Protein AF-H3C2F1-F1 (afdb_monomer_lite)

InterPro domains:
  IPR002035 von Willebrand factor, type A [PF00092] (22-90)
  IPR002035 von Willebrand factor, type A [PS50234] (1-103)
  IPR036465 von Willebrand factor A-like domain superfamily [G3DSA:3.40.50.410] (17-118)
  IPR036465 von Willebrand factor A-like domain superfamily [SSF53300] (21-105)
  IPR050525 Extracellular Matrix Assembly and Organization [PTHR24020] (21-216)

Organism: Tetraodon nigroviridis (NCBI:txid99883)

Secondary structure (DSSP, 8-state):
-PPP---GGGTTSS-HHHHS----B-GGGT--EEEEEEE-S--SS--HHHHHHHHHTTEEEEEEEESS-HHHHHHHSSSGGGEEEESSHHHHHHHHHHHHHHHHHHIIIIIS-S--SS----EEEEEEEEEB-SS-HHHHSTTHHHHHHHHHHHHHT-----BTTTB--EEEEEEEEEBTT--EEEEEEES-HHHHHHHHHHGGG---B--SHHHHHHHHHHTPBP-------

pLDDT: mean 71.22, std 16.04, range [27.09, 90.94]

Foldseek 3Di:
DDDDPPQPCPPQVDDLCVQPVLQAFCLVVLAAAEEEEEALDAAPEPLLVLLVVCVVSRYAYAYEYEDDHLVVRCSNGNDPQSYQYHPDLVSSLVSLVSNVVVVLCCLQPPRLDDDDPDPDAREHEYEYEYAAADQFPCVSPVNCLVNVLVNLLCQLPVFQSDRPPRHRHGYWYKYWFAAPSRRIQIDRTDSDSVSVSVSVVVSRNGHDTHRYSVSSVSVVSNNDHPPPPPPPD

Structure (mmCIF, N/CA/C/O backbone):
data_AF-H3C2F1-F1
#
_entry.id   AF-H3C2F1-F1
#
loop_
_atom_site.group_PDB
_atom_site.id
_atom_site.type_symbol
_atom_site.label_atom_id
_atom_site.label_alt_id
_atom_site.label_comp_id
_atom_site.label_asym_id
_atom_site.label_entity_id
_atom_site.label_seq_id
_atom_site.pdbx_PDB_ins_code
_atom_site.Cartn_x
_atom_site.Cartn_y
_atom_site.Cartn_z
_atom_site.occupancy
_atom_site.B_iso_or_equiv
_atom_site.auth_seq_id
_atom_site.auth_comp_id
_atom_site.auth_asym_id
_atom_site.auth_atom_id
_atom_site.pdbx_PDB_model_num
ATOM 1 N N . GLY A 1 1 ? -21.940 -8.220 -23.027 1.00 28.31 1 GLY A N 1
ATOM 2 C CA . GLY A 1 1 ? -21.233 -9.513 -23.003 1.00 28.31 1 GLY A CA 1
ATOM 3 C C . GLY A 1 1 ? -20.279 -9.499 -21.835 1.00 28.31 1 GLY A C 1
ATOM 4 O O . GLY A 1 1 ? -19.377 -8.677 -21.841 1.00 28.31 1 GLY A O 1
ATOM 5 N N . GLY A 1 2 ? -20.544 -10.299 -20.802 1.00 27.09 2 GLY A N 1
ATOM 6 C CA . GLY A 1 2 ? -19.691 -10.379 -19.615 1.00 27.09 2 GLY A CA 1
ATOM 7 C C . GLY A 1 2 ? -18.480 -11.265 -19.883 1.00 27.09 2 GLY A C 1
ATOM 8 O O . GLY A 1 2 ? -18.634 -12.377 -20.389 1.00 27.09 2 GLY A O 1
ATOM 9 N N . PHE A 1 3 ? -17.286 -10.773 -19.567 1.00 29.52 3 PHE A N 1
ATOM 10 C CA . PHE A 1 3 ? -16.071 -11.574 -19.630 1.00 29.52 3 PHE A CA 1
ATOM 11 C C . PHE A 1 3 ? -16.095 -12.614 -18.505 1.00 29.52 3 PHE A C 1
ATOM 13 O O . PHE A 1 3 ? -16.125 -12.283 -17.321 1.00 29.52 3 PHE A O 1
ATOM 20 N N . ARG A 1 4 ? -16.117 -13.890 -18.899 1.00 30.61 4 ARG A N 1
ATOM 21 C CA . ARG A 1 4 ? -15.839 -15.034 -18.028 1.00 30.61 4 ARG A CA 1
ATOM 22 C C . ARG A 1 4 ? -14.383 -14.900 -17.580 1.00 30.61 4 ARG A C 1
ATOM 24 O O . ARG A 1 4 ? -13.510 -14.856 -18.443 1.00 30.61 4 ARG A O 1
ATOM 31 N N . TYR A 1 5 ? -14.139 -14.840 -16.269 1.00 36.50 5 TYR A N 1
ATOM 32 C CA . TYR A 1 5 ? -12.814 -15.088 -15.693 1.00 36.50 5 TYR A CA 1
ATOM 33 C C . TYR A 1 5 ? -12.308 -16.407 -16.288 1.00 36.50 5 TYR A C 1
ATOM 35 O O . TYR A 1 5 ? -12.882 -17.462 -16.011 1.00 36.50 5 TYR A O 1
ATOM 43 N N . GLN A 1 6 ? -11.334 -16.343 -17.197 1.00 35.00 6 GLN A N 1
ATOM 44 C CA . GLN A 1 6 ? -10.712 -17.553 -17.714 1.00 35.00 6 GLN A CA 1
ATOM 45 C C . GLN A 1 6 ? -9.874 -18.164 -16.595 1.00 35.00 6 GLN A C 1
ATOM 47 O O . GLN A 1 6 ? -9.211 -17.454 -15.844 1.00 35.00 6 GLN A O 1
ATOM 52 N N . ASP A 1 7 ? -9.980 -19.480 -16.467 1.00 40.47 7 ASP A N 1
ATOM 53 C CA . ASP A 1 7 ? -9.302 -20.293 -15.468 1.00 40.47 7 ASP A CA 1
ATOM 54 C C . ASP A 1 7 ? -7.776 -20.110 -15.584 1.00 40.47 7 ASP A C 1
ATOM 56 O O . ASP A 1 7 ? -7.144 -20.557 -16.541 1.00 40.47 7 ASP A O 1
ATOM 60 N N . GLU A 1 8 ? -7.184 -19.388 -14.628 1.00 47.06 8 GLU A N 1
ATOM 61 C CA . GLU A 1 8 ? -5.767 -18.989 -14.626 1.00 47.06 8 GLU A CA 1
ATOM 62 C C . GLU A 1 8 ? -4.805 -20.151 -14.301 1.00 47.06 8 GLU A C 1
ATOM 64 O O . GLU A 1 8 ? -3.586 -19.967 -14.299 1.00 47.06 8 GLU A O 1
ATOM 69 N N . THR A 1 9 ? -5.327 -21.362 -14.068 1.00 45.84 9 THR A N 1
ATOM 70 C CA . THR A 1 9 ? -4.544 -22.576 -13.767 1.00 45.84 9 THR A CA 1
ATOM 71 C C . THR A 1 9 ? -3.611 -23.014 -14.894 1.00 45.84 9 THR A C 1
ATOM 73 O O . THR A 1 9 ? -2.614 -23.690 -14.639 1.00 45.84 9 THR A O 1
ATOM 76 N N . HIS A 1 10 ? -3.877 -22.605 -16.135 1.00 42.38 10 HIS A N 1
ATOM 77 C CA . HIS A 1 10 ? -3.139 -23.078 -17.307 1.00 42.38 10 HIS A CA 1
ATOM 78 C C . HIS A 1 10 ? -1.702 -22.550 -17.445 1.00 42.38 10 HIS A C 1
ATOM 80 O O . HIS A 1 10 ? -0.953 -23.078 -18.260 1.00 42.38 10 HIS A O 1
ATOM 86 N N . LEU A 1 11 ? -1.294 -21.531 -16.680 1.00 45.91 11 LEU A N 1
ATOM 87 C CA . LEU A 1 11 ? 0.008 -20.873 -16.875 1.00 45.91 11 LEU A CA 1
ATOM 88 C C . LEU A 1 11 ? 1.031 -21.137 -15.762 1.00 45.91 11 LEU A C 1
ATOM 90 O O . LEU A 1 11 ? 2.221 -20.965 -15.997 1.00 45.91 11 LEU A O 1
ATOM 94 N N . THR A 1 12 ? 0.600 -21.575 -14.579 1.00 53.31 12 THR A N 1
ATOM 95 C CA . THR A 1 12 ? 1.492 -21.895 -13.444 1.00 53.31 12 THR A CA 1
ATOM 96 C C . THR A 1 12 ? 1.295 -23.317 -12.915 1.00 53.31 12 THR A C 1
ATOM 98 O O . THR A 1 12 ? 2.042 -23.757 -12.045 1.00 53.31 12 THR A O 1
ATOM 101 N N . GLY A 1 13 ? 0.274 -24.040 -13.395 1.00 47.12 13 GLY A N 1
ATOM 102 C CA . GLY A 1 13 ? -0.080 -25.374 -12.904 1.00 47.12 13 GLY A CA 1
ATOM 103 C C . GLY A 1 13 ? -0.558 -25.413 -11.447 1.00 47.12 13 GLY A C 1
ATOM 104 O O . GLY A 1 13 ? -0.846 -26.496 -10.946 1.00 47.12 13 GLY A O 1
ATOM 105 N N . ARG A 1 14 ? -0.663 -24.262 -10.767 1.00 48.31 14 ARG A N 1
ATOM 106 C CA . ARG A 1 14 ? -1.139 -24.142 -9.385 1.00 48.31 14 ARG A CA 1
ATOM 107 C C . ARG A 1 14 ? -2.233 -23.089 -9.276 1.00 48.31 14 ARG A C 1
ATOM 109 O O . ARG A 1 14 ? -2.137 -22.013 -9.868 1.00 48.31 14 ARG A O 1
ATOM 116 N N . LYS A 1 15 ? -3.268 -23.373 -8.487 1.00 51.41 15 LYS A N 1
ATOM 117 C CA . LYS A 1 15 ? -4.339 -22.403 -8.208 1.00 51.41 15 LYS A CA 1
ATOM 118 C C . LYS A 1 15 ? -3.817 -21.302 -7.275 1.00 51.41 15 LYS A C 1
ATOM 120 O O . LYS A 1 15 ? -3.088 -21.616 -6.338 1.00 51.41 15 LYS A O 1
ATOM 125 N N . PRO A 1 16 ? -4.263 -20.039 -7.411 1.00 46.34 16 PRO A N 1
ATOM 126 C CA . PRO A 1 16 ? -3.923 -18.978 -6.455 1.00 46.34 16 PRO A CA 1
ATOM 127 C C . PRO A 1 16 ? -4.236 -19.330 -4.985 1.00 46.34 16 PRO A C 1
ATOM 129 O O . PRO A 1 16 ? -3.561 -18.862 -4.076 1.00 46.34 16 PRO A O 1
ATOM 132 N N . SER A 1 17 ? -5.232 -20.190 -4.744 1.00 47.16 17 SER A N 1
ATOM 133 C CA . SER A 1 17 ? -5.585 -20.711 -3.413 1.00 47.16 17 SER A CA 1
ATOM 134 C C . SER A 1 17 ? -4.580 -21.708 -2.824 1.00 47.16 17 SER A C 1
ATOM 136 O O . SER A 1 17 ? -4.630 -21.970 -1.630 1.00 47.16 17 SER A O 1
ATOM 138 N N . GLU A 1 18 ? -3.709 -22.304 -3.642 1.00 48.47 18 GLU A N 1
ATOM 139 C CA . GLU A 1 18 ? -2.660 -23.234 -3.190 1.00 48.47 18 GLU A CA 1
ATOM 140 C C . GLU A 1 18 ? -1.421 -22.492 -2.682 1.00 48.47 18 GLU A C 1
ATOM 142 O O . GLU A 1 18 ? -0.630 -23.048 -1.930 1.00 48.47 18 GLU A O 1
ATOM 147 N N . TRP A 1 19 ? -1.261 -21.233 -3.087 1.00 47.03 19 TRP A N 1
ATOM 148 C CA . TRP A 1 19 ? -0.162 -20.362 -2.678 1.00 47.03 19 TRP A CA 1
ATOM 149 C C . TRP A 1 19 ? -0.513 -19.576 -1.423 1.00 47.03 19 TRP A C 1
ATOM 151 O O . TRP A 1 19 ? 0.325 -19.345 -0.559 1.00 47.03 19 TRP A O 1
ATOM 161 N N . PHE A 1 20 ? -1.784 -19.195 -1.332 1.00 52.03 20 PHE A N 1
ATOM 162 C CA . PHE A 1 20 ? -2.348 -18.476 -0.208 1.00 52.03 20 PHE A CA 1
ATOM 163 C C . PHE A 1 20 ? -3.564 -19.273 0.271 1.00 52.03 20 PHE A C 1
ATOM 165 O O . PHE A 1 20 ? -4.690 -18.969 -0.148 1.00 52.03 20 PHE A O 1
ATOM 172 N N . PRO A 1 21 ? -3.380 -20.323 1.103 1.00 44.44 21 PRO A N 1
ATOM 173 C CA . PRO A 1 21 ? -4.505 -20.874 1.853 1.00 44.44 21 PRO A CA 1
ATOM 174 C C . PRO A 1 21 ? -5.204 -19.702 2.544 1.00 44.44 21 PRO A C 1
ATOM 176 O O . PRO A 1 21 ? -4.514 -18.800 3.013 1.00 44.44 21 PRO A O 1
ATOM 179 N N . ALA A 1 22 ? -6.545 -19.666 2.517 1.00 48.25 22 ALA A N 1
ATOM 180 C CA . ALA A 1 22 ? -7.346 -18.539 3.003 1.00 48.25 22 ALA A CA 1
ATOM 181 C C . ALA A 1 22 ? -6.767 -18.014 4.323 1.00 48.25 22 ALA A C 1
ATOM 183 O O . ALA A 1 22 ? -6.900 -18.662 5.361 1.00 48.25 22 ALA A O 1
ATOM 184 N N . ALA A 1 23 ? -6.068 -16.880 4.258 1.00 52.28 23 ALA A N 1
ATOM 185 C CA . ALA A 1 23 ? -5.131 -16.469 5.302 1.00 52.28 23 ALA A CA 1
ATOM 186 C C . ALA A 1 23 ? -5.828 -15.832 6.507 1.00 52.28 23 ALA A C 1
ATOM 188 O O . ALA A 1 23 ? -5.222 -15.100 7.276 1.00 52.28 23 ALA A O 1
ATOM 189 N N . GLY A 1 24 ? -7.121 -16.114 6.670 1.00 54.31 24 GLY A N 1
ATOM 190 C CA . GLY A 1 24 ? -7.885 -15.682 7.823 1.00 54.31 24 GLY A CA 1
ATOM 191 C C . GLY A 1 24 ? -8.057 -14.172 7.916 1.00 54.31 24 GLY A C 1
ATOM 192 O O . GLY A 1 24 ? -8.149 -13.683 9.036 1.00 54.31 24 GLY A O 1
ATOM 193 N N . SER A 1 25 ? -8.129 -13.451 6.787 1.00 61.03 25 SER A N 1
ATOM 194 C CA . SER A 1 25 ? -8.600 -12.064 6.832 1.00 61.03 25 SER A CA 1
ATOM 195 C C . SER A 1 25 ? -9.998 -12.031 7.436 1.00 61.03 25 SER A C 1
ATOM 197 O O . SER A 1 25 ? -10.813 -12.932 7.216 1.00 61.03 25 SER A O 1
ATOM 199 N N . ARG A 1 26 ? -10.283 -10.989 8.207 1.00 63.94 26 ARG A N 1
ATOM 200 C CA . ARG A 1 26 ? -11.558 -10.814 8.907 1.00 63.94 26 ARG A CA 1
ATOM 201 C C . ARG A 1 26 ? -12.543 -9.959 8.112 1.00 63.94 26 ARG A C 1
ATOM 203 O O . ARG A 1 26 ? -13.449 -9.360 8.688 1.00 63.94 26 ARG A O 1
ATOM 210 N N . ILE A 1 27 ? -12.413 -9.920 6.780 1.00 64.94 27 ILE A N 1
ATOM 211 C CA . ILE A 1 27 ? -13.346 -9.186 5.905 1.00 64.94 27 ILE A CA 1
ATOM 212 C C . ILE A 1 27 ? -14.814 -9.577 6.161 1.00 64.94 27 ILE A C 1
ATOM 214 O O . ILE A 1 27 ? -15.691 -8.716 6.145 1.00 64.94 27 ILE A O 1
ATOM 218 N N . ASP A 1 28 ? -15.073 -10.860 6.450 1.00 67.50 28 ASP A N 1
ATOM 219 C CA . ASP A 1 28 ? -16.416 -11.400 6.707 1.00 67.50 28 ASP A CA 1
ATOM 220 C C . ASP A 1 28 ? -16.946 -11.001 8.100 1.00 67.50 28 ASP A C 1
ATOM 222 O O . ASP A 1 28 ? -18.148 -11.051 8.349 1.00 67.50 28 ASP A O 1
ATOM 226 N N . GLU A 1 29 ? -16.063 -10.543 8.992 1.00 65.62 29 GLU A N 1
ATOM 227 C CA . GLU A 1 29 ? -16.389 -9.956 10.299 1.00 65.62 29 GLU A CA 1
ATOM 228 C C . GLU A 1 29 ? -16.562 -8.426 10.208 1.00 65.62 29 GLU A C 1
ATOM 230 O O . GLU A 1 29 ? -16.655 -7.746 11.226 1.00 65.62 29 GLU A O 1
ATOM 235 N N . ASN A 1 30 ? -16.623 -7.872 8.989 1.00 68.75 30 ASN A N 1
ATOM 236 C CA . ASN A 1 30 ? -16.642 -6.435 8.695 1.00 68.75 30 ASN A CA 1
ATOM 237 C C . ASN A 1 30 ? -15.394 -5.668 9.168 1.00 68.75 30 ASN A C 1
ATOM 239 O O . ASN A 1 30 ? -15.457 -4.446 9.298 1.00 68.75 30 ASN A O 1
ATOM 243 N N . VAL A 1 31 ? -14.259 -6.346 9.375 1.00 73.50 31 VAL A N 1
ATOM 244 C CA . VAL A 1 31 ? -12.978 -5.676 9.647 1.00 73.50 31 VAL A CA 1
ATOM 245 C C . VAL A 1 31 ? -12.550 -4.889 8.402 1.00 73.50 31 VAL A C 1
ATOM 247 O O . VAL A 1 31 ? -12.414 -5.493 7.331 1.00 73.50 31 VAL A O 1
ATOM 250 N N . PRO A 1 32 ? -12.334 -3.565 8.513 1.00 79.62 32 PRO A N 1
ATOM 251 C CA . PRO A 1 32 ? -11.788 -2.739 7.445 1.00 79.62 32 PRO A CA 1
ATOM 252 C C . PRO A 1 32 ? -10.516 -3.314 6.815 1.00 79.62 32 PRO A C 1
ATOM 254 O O . PRO A 1 32 ? -9.569 -3.674 7.514 1.00 79.62 32 PRO A O 1
ATOM 257 N N . GLN A 1 33 ? -10.499 -3.350 5.482 1.00 85.31 33 GLN A N 1
ATOM 258 C CA . GLN A 1 33 ? -9.397 -3.879 4.678 1.00 85.31 33 GLN A CA 1
ATOM 259 C C . GLN A 1 33 ? -8.763 -2.758 3.860 1.00 85.31 33 GLN A C 1
ATOM 261 O O . GLN A 1 33 ? -9.451 -2.056 3.108 1.00 85.31 33 GLN A O 1
ATOM 266 N N . ILE A 1 34 ? -7.450 -2.604 3.980 1.00 88.44 34 ILE A N 1
ATOM 267 C CA . ILE A 1 34 ? -6.692 -1.520 3.361 1.00 88.44 34 ILE A CA 1
ATOM 268 C C . ILE A 1 34 ? -5.548 -2.118 2.556 1.00 88.44 34 ILE A C 1
ATOM 270 O O . ILE A 1 34 ? -4.794 -2.946 3.050 1.00 88.44 34 ILE A O 1
ATOM 274 N N . LEU A 1 35 ? -5.406 -1.698 1.304 1.00 90.94 35 LEU A N 1
ATOM 275 C CA . LEU A 1 35 ? -4.290 -2.061 0.442 1.00 90.94 35 LEU A CA 1
ATOM 276 C C . LEU A 1 35 ? -3.438 -0.821 0.186 1.00 90.94 35 LEU A C 1
ATOM 278 O O . LEU A 1 35 ? -3.926 0.134 -0.409 1.00 90.94 35 LEU A O 1
ATOM 282 N N . ILE A 1 36 ? -2.165 -0.854 0.561 1.00 88.88 36 ILE A N 1
ATOM 283 C CA . ILE A 1 36 ? -1.177 0.161 0.188 1.00 88.88 36 ILE A CA 1
ATOM 284 C C . ILE A 1 36 ? -0.318 -0.416 -0.935 1.00 88.88 36 ILE A C 1
ATOM 286 O O . ILE A 1 36 ? 0.374 -1.412 -0.738 1.00 88.88 36 ILE A O 1
ATOM 290 N N . VAL A 1 37 ? -0.347 0.193 -2.119 1.00 88.00 37 VAL A N 1
ATOM 291 C CA . VAL A 1 37 ? 0.486 -0.210 -3.261 1.00 88.00 37 VAL A CA 1
ATOM 292 C C . VAL A 1 37 ? 1.631 0.776 -3.432 1.00 88.00 37 VAL A C 1
ATOM 294 O O . VAL A 1 37 ? 1.399 1.956 -3.685 1.00 88.00 37 VAL A O 1
ATOM 297 N N . VAL A 1 38 ? 2.865 0.284 -3.351 1.00 84.06 38 VAL A N 1
ATOM 298 C CA . VAL A 1 38 ? 4.075 1.045 -3.672 1.00 84.06 38 VAL A CA 1
ATOM 299 C C . VAL A 1 38 ? 4.431 0.820 -5.135 1.00 84.06 38 VAL A C 1
ATOM 301 O O . VAL A 1 38 ? 4.860 -0.268 -5.513 1.00 84.06 38 VAL A O 1
ATOM 304 N N . ASN A 1 39 ? 4.274 1.855 -5.951 1.00 79.94 39 ASN A N 1
ATOM 305 C CA . ASN A 1 39 ? 4.527 1.832 -7.381 1.00 79.94 39 ASN A CA 1
ATOM 306 C C . ASN A 1 39 ? 5.776 2.653 -7.756 1.00 79.94 39 ASN A C 1
ATOM 308 O O . ASN A 1 39 ? 5.821 3.876 -7.617 1.00 79.94 39 ASN A O 1
ATOM 312 N N . GLY A 1 40 ? 6.790 1.967 -8.280 1.00 71.69 40 GLY A N 1
ATOM 313 C CA . GLY A 1 40 ? 8.064 2.531 -8.715 1.00 71.69 40 GLY A CA 1
ATOM 314 C C . GLY A 1 40 ? 8.106 3.030 -10.163 1.00 71.69 40 GLY A C 1
ATOM 315 O O . GLY A 1 40 ? 9.195 3.380 -10.618 1.00 71.69 40 GLY A O 1
ATOM 316 N N . GLY A 1 41 ? 6.995 3.046 -10.911 1.00 67.94 41 GLY A N 1
ATOM 317 C CA . GLY A 1 41 ? 6.994 3.533 -12.294 1.00 67.94 41 GLY A CA 1
ATOM 318 C C . GLY A 1 41 ? 5.646 3.467 -13.016 1.00 67.94 41 GLY A C 1
ATOM 319 O O . GLY A 1 41 ? 4.582 3.425 -12.402 1.00 67.94 41 GLY A O 1
ATOM 320 N N . LYS A 1 42 ? 5.683 3.506 -14.353 1.00 65.75 42 LYS A N 1
ATOM 321 C CA . LYS A 1 42 ? 4.504 3.189 -15.168 1.00 65.75 42 LYS A CA 1
ATOM 322 C C . LYS A 1 42 ? 4.314 1.680 -15.201 1.00 65.75 42 LYS A C 1
ATOM 324 O O . LYS A 1 42 ? 5.250 0.963 -15.549 1.00 65.75 42 LYS A O 1
ATOM 329 N N . SER A 1 43 ? 3.109 1.222 -14.885 1.00 64.06 43 SER A N 1
ATOM 330 C CA . SER A 1 43 ? 2.763 -0.187 -15.050 1.00 64.06 43 SER A CA 1
ATOM 331 C C . SER A 1 43 ? 2.665 -0.526 -16.540 1.00 64.06 43 SER A C 1
ATOM 333 O O . SER A 1 43 ? 2.160 0.273 -17.332 1.00 64.06 43 SER A O 1
ATOM 335 N N . ALA A 1 44 ? 3.168 -1.698 -16.922 1.00 55.94 44 ALA A N 1
ATOM 336 C CA . ALA A 1 44 ? 3.124 -2.187 -18.300 1.00 55.94 44 ALA A CA 1
ATOM 337 C C . ALA A 1 44 ? 1.794 -2.887 -18.646 1.00 55.94 44 ALA A C 1
ATOM 339 O O . ALA A 1 44 ? 1.484 -3.044 -19.827 1.00 55.94 44 ALA A O 1
ATOM 340 N N . ASP A 1 45 ? 1.008 -3.266 -17.632 1.00 64.19 45 ASP A N 1
ATOM 341 C CA . ASP A 1 45 ? -0.140 -4.165 -17.763 1.00 64.19 45 ASP A CA 1
ATOM 342 C C . ASP A 1 45 ? -1.470 -3.496 -17.361 1.00 64.19 45 ASP A C 1
ATOM 344 O O . ASP A 1 45 ? -1.522 -2.566 -16.553 1.00 64.19 45 ASP A O 1
ATOM 348 N N . ASP A 1 46 ? -2.590 -4.000 -17.896 1.00 69.00 46 ASP A N 1
ATOM 349 C CA . ASP A 1 46 ? -3.930 -3.535 -17.518 1.00 69.00 46 ASP A CA 1
ATOM 350 C C . ASP A 1 46 ? -4.382 -4.152 -16.180 1.00 69.00 46 ASP A C 1
ATOM 352 O O . ASP A 1 46 ? -4.941 -5.249 -16.113 1.00 69.00 46 ASP A O 1
ATOM 356 N N . PHE A 1 47 ? -4.138 -3.430 -15.085 1.00 78.06 47 PHE A N 1
ATOM 357 C CA . PHE A 1 47 ? -4.593 -3.787 -13.737 1.00 78.06 47 PHE A CA 1
ATOM 358 C C . PHE A 1 47 ? -5.978 -3.211 -13.382 1.00 78.06 47 PHE A C 1
ATOM 360 O O . PHE A 1 47 ? -6.542 -3.554 -12.337 1.00 78.06 47 PHE A O 1
ATOM 367 N N . LYS A 1 48 ? -6.554 -2.330 -14.215 1.00 81.25 48 LYS A N 1
ATOM 368 C CA . LYS A 1 48 ? -7.684 -1.460 -13.833 1.00 81.25 48 LYS A CA 1
ATOM 369 C C . LYS A 1 48 ? -8.935 -2.253 -13.476 1.00 81.25 48 LYS A C 1
ATOM 371 O O . LYS A 1 48 ? -9.553 -2.011 -12.440 1.00 81.25 48 LYS A O 1
ATOM 376 N N . THR A 1 49 ? -9.275 -3.241 -14.301 1.00 78.94 49 THR A N 1
ATOM 377 C CA . THR A 1 49 ? -10.447 -4.103 -14.081 1.00 78.94 49 THR A CA 1
ATOM 378 C C . THR A 1 49 ? -10.329 -4.894 -12.779 1.00 78.94 49 THR A C 1
ATOM 380 O O . THR A 1 49 ? -11.297 -5.011 -12.029 1.00 78.94 49 THR A O 1
ATOM 383 N N . ALA A 1 50 ? -9.135 -5.402 -12.473 1.00 78.12 50 ALA A N 1
ATOM 384 C CA . ALA A 1 50 ? -8.911 -6.175 -11.259 1.00 78.12 50 ALA A CA 1
ATOM 385 C C . ALA A 1 50 ? -8.976 -5.282 -10.007 1.00 78.12 50 ALA A C 1
ATOM 387 O O . ALA A 1 50 ? -9.596 -5.656 -9.011 1.00 78.12 50 ALA A O 1
ATOM 388 N N . VAL A 1 51 ? -8.407 -4.072 -10.070 1.00 85.31 51 VAL A N 1
ATOM 389 C CA . VAL A 1 51 ? -8.460 -3.084 -8.978 1.00 85.31 51 VAL A CA 1
ATOM 390 C C . VAL A 1 51 ? -9.893 -2.640 -8.682 1.00 85.31 51 VAL A C 1
ATOM 392 O O . VAL A 1 51 ? -10.264 -2.524 -7.514 1.00 85.31 51 VAL A O 1
ATOM 395 N N . LEU A 1 52 ? -10.735 -2.459 -9.704 1.00 85.19 52 LEU A N 1
ATOM 396 C CA . LEU A 1 52 ? -12.168 -2.206 -9.503 1.00 85.19 52 LEU A CA 1
ATOM 397 C C . LEU A 1 52 ? -12.836 -3.331 -8.696 1.00 85.19 52 LEU A C 1
ATOM 399 O O . LEU A 1 52 ? -13.689 -3.061 -7.853 1.00 85.19 52 LEU A O 1
ATOM 403 N N . GLY A 1 53 ? -12.412 -4.581 -8.895 1.00 84.06 53 GLY A N 1
ATOM 404 C CA . GLY A 1 53 ? -12.862 -5.723 -8.101 1.00 84.06 53 GLY A CA 1
ATOM 405 C C . GLY A 1 53 ? -12.543 -5.595 -6.607 1.00 84.06 53 GLY A C 1
ATOM 406 O O . GLY A 1 53 ? -13.411 -5.886 -5.784 1.00 84.06 53 GLY A O 1
ATOM 407 N N . LEU A 1 54 ? -11.343 -5.121 -6.247 1.00 86.25 54 LEU A N 1
ATOM 408 C CA . LEU A 1 54 ? -10.967 -4.842 -4.852 1.00 86.25 54 LEU A CA 1
ATOM 409 C C . LEU A 1 54 ? -11.825 -3.723 -4.251 1.00 86.25 54 LEU A C 1
ATOM 411 O O . LEU A 1 54 ? -12.399 -3.893 -3.175 1.00 86.25 54 LEU A O 1
ATOM 415 N N . LYS A 1 55 ? -11.972 -2.610 -4.978 1.00 88.12 55 LYS A N 1
ATOM 416 C CA . LYS A 1 55 ? -12.766 -1.450 -4.538 1.00 88.12 55 LYS A CA 1
ATOM 417 C C . LYS A 1 55 ? -14.230 -1.831 -4.294 1.00 88.12 55 LYS A C 1
ATOM 419 O O . LYS A 1 55 ? -14.799 -1.490 -3.259 1.00 88.12 55 LYS A O 1
ATOM 424 N N . ASN A 1 56 ? -14.818 -2.630 -5.187 1.00 85.94 56 ASN A N 1
ATOM 425 C CA . ASN A 1 56 ? -16.187 -3.139 -5.047 1.00 85.94 56 ASN A CA 1
ATOM 426 C C . ASN A 1 56 ? -16.369 -4.074 -3.838 1.00 85.94 56 ASN A C 1
ATOM 428 O O . ASN A 1 56 ? -17.481 -4.215 -3.334 1.00 85.94 56 ASN A O 1
ATOM 432 N N . LYS A 1 57 ? -15.287 -4.690 -3.347 1.00 80.56 57 LYS A N 1
ATOM 433 C CA . LYS A 1 57 ? -15.264 -5.497 -2.118 1.00 80.56 57 LYS A CA 1
ATOM 434 C C . LYS A 1 57 ? -14.973 -4.679 -0.858 1.00 80.56 57 LYS A C 1
ATOM 436 O O . LYS A 1 57 ? -14.661 -5.259 0.173 1.00 80.56 57 LYS A O 1
ATOM 441 N N . ARG A 1 58 ? -15.102 -3.349 -0.926 1.00 83.81 58 ARG A N 1
ATOM 442 C CA . ARG A 1 58 ? -14.859 -2.413 0.186 1.00 83.81 58 ARG A CA 1
ATOM 443 C C . ARG A 1 58 ? -13.408 -2.388 0.681 1.00 83.81 58 ARG A C 1
ATOM 445 O O . ARG A 1 58 ? -13.158 -1.905 1.779 1.00 83.81 58 ARG A O 1
ATOM 452 N N . VAL A 1 59 ? -12.455 -2.847 -0.133 1.00 87.38 59 VAL A N 1
ATOM 453 C CA . VAL A 1 59 ? -11.029 -2.631 0.137 1.00 87.38 59 VAL A CA 1
ATOM 454 C C . VAL A 1 59 ? -10.682 -1.189 -0.233 1.00 87.38 59 VAL A C 1
ATOM 456 O O . VAL A 1 59 ? -10.944 -0.749 -1.359 1.00 87.38 59 VAL A O 1
ATOM 459 N N . ARG A 1 60 ? -10.093 -0.440 0.703 1.00 90.06 60 ARG A N 1
ATOM 460 C CA . ARG A 1 60 ? -9.595 0.922 0.454 1.00 90.06 60 ARG A CA 1
ATOM 461 C C . ARG A 1 60 ? -8.173 0.829 -0.090 1.00 90.06 60 ARG A C 1
ATOM 463 O O . ARG A 1 60 ? -7.316 0.226 0.544 1.00 90.06 60 ARG A O 1
ATOM 470 N N . VAL A 1 61 ? -7.934 1.368 -1.284 1.00 90.88 61 VAL A N 1
ATOM 471 C CA . VAL A 1 61 ? -6.638 1.275 -1.965 1.00 90.88 61 VAL A CA 1
ATOM 472 C C . VAL A 1 61 ? -5.933 2.623 -1.887 1.00 90.88 61 VAL A C 1
ATOM 474 O O . VAL A 1 61 ? -6.452 3.617 -2.390 1.00 90.88 61 VAL A O 1
ATOM 477 N N . TYR A 1 62 ? -4.745 2.632 -1.296 1.00 90.25 62 TYR A N 1
ATOM 478 C CA . TYR A 1 62 ? -3.816 3.752 -1.255 1.00 90.25 62 TYR A CA 1
ATOM 479 C C . TYR A 1 62 ? -2.675 3.479 -2.228 1.00 90.25 62 TYR A C 1
ATOM 481 O O . TYR A 1 62 ? -2.157 2.362 -2.297 1.00 90.25 62 TYR A O 1
ATOM 489 N N . ALA A 1 63 ? -2.283 4.489 -2.994 1.00 87.81 63 ALA A N 1
ATOM 490 C CA . ALA A 1 63 ? -1.231 4.374 -3.993 1.00 87.81 63 ALA A CA 1
ATOM 491 C C . ALA A 1 63 ? -0.079 5.317 -3.638 1.00 87.81 63 ALA A C 1
ATOM 493 O O . ALA A 1 63 ? -0.255 6.531 -3.575 1.00 87.81 63 ALA A O 1
ATOM 494 N N . VAL A 1 64 ? 1.105 4.750 -3.426 1.00 83.44 64 VAL A N 1
ATOM 495 C CA . VAL A 1 64 ? 2.349 5.475 -3.158 1.00 83.44 64 VAL A CA 1
ATOM 496 C C . VAL A 1 64 ? 3.221 5.361 -4.393 1.00 83.44 64 VAL A C 1
ATOM 498 O O . VAL A 1 64 ? 3.548 4.248 -4.795 1.00 83.44 64 VAL A O 1
ATOM 501 N N . GLY A 1 65 ? 3.638 6.471 -4.990 1.00 79.38 65 GLY A N 1
ATOM 502 C CA . GLY A 1 65 ? 4.555 6.421 -6.124 1.00 79.38 65 GLY A CA 1
ATOM 503 C C . GLY A 1 65 ? 5.656 7.459 -6.090 1.00 79.38 65 GLY A C 1
ATOM 504 O O . GLY A 1 65 ? 5.503 8.547 -5.537 1.00 79.38 65 GLY A O 1
ATOM 505 N N . VAL A 1 66 ? 6.777 7.103 -6.714 1.00 71.62 66 VAL A N 1
ATOM 506 C CA . VAL A 1 66 ? 7.920 7.995 -6.912 1.00 71.62 66 VAL A CA 1
ATOM 507 C C . VAL A 1 66 ? 8.119 8.215 -8.411 1.00 71.62 66 VAL A C 1
ATOM 509 O O . VAL A 1 66 ? 8.276 7.255 -9.165 1.00 71.62 66 VAL A O 1
ATOM 512 N N . GLY A 1 67 ? 8.134 9.474 -8.852 1.00 67.88 67 GLY A N 1
ATOM 513 C CA . GLY A 1 67 ? 8.332 9.845 -10.258 1.00 67.88 67 GLY A CA 1
ATOM 514 C C . GLY A 1 67 ? 7.038 10.070 -11.054 1.00 67.88 67 GLY A C 1
ATOM 515 O O . GLY A 1 67 ? 6.003 10.416 -10.499 1.00 67.88 67 GLY A O 1
ATOM 516 N N . ASN A 1 68 ? 7.104 9.952 -12.387 1.00 70.38 68 ASN A N 1
ATOM 517 C CA . ASN A 1 68 ? 6.037 10.365 -13.315 1.00 70.38 68 ASN A CA 1
ATOM 518 C C . ASN A 1 68 ? 4.998 9.265 -13.604 1.00 70.38 68 ASN A C 1
ATOM 520 O O . ASN A 1 68 ? 4.911 8.775 -14.730 1.00 70.38 68 ASN A O 1
ATOM 524 N N . ASN A 1 69 ? 4.193 8.912 -12.602 1.00 75.44 69 ASN A N 1
ATOM 525 C CA . ASN A 1 69 ? 3.178 7.849 -12.676 1.00 75.44 69 ASN A CA 1
ATOM 526 C C . ASN A 1 69 ? 1.799 8.257 -12.113 1.00 75.44 69 ASN A C 1
ATOM 528 O O . ASN A 1 69 ? 1.055 7.437 -11.584 1.00 75.44 69 ASN A O 1
ATOM 532 N N . GLU A 1 70 ? 1.445 9.542 -12.208 1.00 81.50 70 GLU A N 1
ATOM 533 C CA . GLU A 1 70 ? 0.211 10.085 -11.617 1.00 81.50 70 GLU A CA 1
ATOM 534 C C . GLU A 1 70 ? -1.057 9.382 -12.114 1.00 81.50 70 GLU A C 1
ATOM 536 O O . GLU A 1 70 ? -1.921 9.031 -11.314 1.00 81.50 70 GLU A O 1
ATOM 541 N N . SER A 1 71 ? -1.153 9.127 -13.423 1.00 83.31 71 SER A N 1
ATOM 542 C CA . SER A 1 71 ? -2.326 8.459 -13.989 1.00 83.31 71 SER A CA 1
ATOM 543 C C . SER A 1 71 ? -2.465 7.035 -13.451 1.00 83.31 71 SER A C 1
ATOM 545 O O . SER A 1 71 ? -3.565 6.595 -13.121 1.00 83.31 71 SER A O 1
ATOM 547 N N . GLU A 1 72 ? -1.360 6.301 -13.326 1.00 82.31 72 GLU A N 1
ATOM 548 C CA . GLU A 1 72 ? -1.348 4.954 -12.767 1.00 82.31 72 GLU A CA 1
ATOM 549 C C . GLU A 1 72 ? -1.770 4.963 -11.291 1.00 82.31 72 GLU A C 1
ATOM 551 O O . GLU A 1 72 ? -2.640 4.180 -10.906 1.00 82.31 72 GLU A O 1
ATOM 556 N N . LEU A 1 73 ? -1.230 5.886 -10.487 1.00 86.00 73 LEU A N 1
ATOM 557 C CA . LEU A 1 73 ? -1.582 6.026 -9.071 1.00 86.00 73 LEU A CA 1
ATOM 558 C C . LEU A 1 73 ? -3.059 6.392 -8.868 1.00 86.00 73 LEU A C 1
ATOM 560 O O . LEU A 1 73 ? -3.719 5.793 -8.024 1.00 86.00 73 LEU A O 1
ATOM 564 N N . GLN A 1 74 ? -3.607 7.309 -9.668 1.00 87.44 74 GLN A N 1
ATOM 565 C CA . GLN A 1 74 ? -5.026 7.686 -9.602 1.00 87.44 74 GLN A CA 1
ATOM 566 C C . GLN A 1 74 ? -5.955 6.533 -10.000 1.00 87.44 74 GLN A C 1
ATOM 568 O O . GLN A 1 74 ? -7.024 6.363 -9.418 1.00 87.44 74 GLN A O 1
ATOM 573 N N . ASN A 1 75 ? -5.552 5.705 -10.968 1.00 87.00 75 ASN A N 1
ATOM 574 C CA . ASN A 1 75 ? -6.312 4.504 -11.323 1.00 87.00 75 ASN A CA 1
ATOM 575 C C . ASN A 1 75 ? -6.279 3.460 -10.192 1.00 87.00 75 ASN A C 1
ATOM 577 O O . ASN A 1 75 ? -7.263 2.740 -9.979 1.00 87.00 75 ASN A O 1
ATOM 581 N N . LEU A 1 76 ? -5.167 3.382 -9.455 1.00 88.00 76 LEU A N 1
ATOM 582 C CA . LEU A 1 76 ? -5.015 2.487 -8.312 1.00 88.00 76 LEU A CA 1
ATOM 583 C C . LEU A 1 76 ? -5.848 2.927 -7.117 1.00 88.00 76 LEU A C 1
ATOM 585 O O . LEU A 1 76 ? -6.662 2.144 -6.628 1.00 88.00 76 LEU A O 1
ATOM 589 N N . ALA A 1 77 ? -5.670 4.170 -6.685 1.00 90.31 77 ALA A N 1
ATOM 590 C CA . ALA A 1 77 ? -6.243 4.683 -5.455 1.00 90.31 77 ALA A CA 1
ATOM 591 C C . ALA A 1 77 ? -7.778 4.684 -5.475 1.00 90.31 77 ALA A C 1
ATOM 593 O O . ALA A 1 77 ? -8.413 4.894 -6.514 1.00 90.31 77 ALA A O 1
ATOM 594 N N . SER A 1 78 ? -8.400 4.416 -4.328 1.00 90.19 78 SER A N 1
ATOM 595 C CA . SER A 1 78 ? -9.861 4.471 -4.197 1.00 90.19 78 SER A CA 1
ATOM 596 C C . SER A 1 78 ? -10.391 5.897 -4.328 1.00 90.19 78 SER A C 1
ATOM 598 O O . SER A 1 78 ? -11.456 6.086 -4.910 1.00 90.19 78 SER A O 1
ATOM 600 N N . GLU A 1 79 ? -9.640 6.882 -3.834 1.00 89.19 79 GLU A N 1
ATOM 601 C CA . GLU A 1 79 ? -9.964 8.308 -3.898 1.00 89.19 79 GLU A CA 1
ATOM 602 C C . GLU A 1 79 ? -8.712 9.129 -4.240 1.00 89.19 79 GLU A C 1
ATOM 604 O O . GLU A 1 79 ? -7.601 8.686 -3.941 1.00 89.19 79 GLU A O 1
ATOM 609 N N . PRO A 1 80 ? -8.851 10.332 -4.830 1.00 86.62 80 PRO A N 1
ATOM 610 C CA . PRO A 1 80 ? -7.705 11.191 -5.141 1.00 86.62 80 PRO A CA 1
ATOM 611 C C . PRO A 1 80 ? -6.843 11.548 -3.922 1.00 86.62 80 PRO A C 1
ATOM 613 O O . PRO A 1 80 ? -5.634 11.696 -4.056 1.00 86.62 80 PRO A O 1
ATOM 616 N N . THR A 1 81 ? -7.449 11.644 -2.735 1.00 85.38 81 THR A N 1
ATOM 617 C CA . THR A 1 81 ? -6.765 11.892 -1.453 1.00 85.38 81 THR A CA 1
ATOM 618 C C . THR A 1 81 ? -5.904 10.714 -0.988 1.00 85.38 81 THR A C 1
ATOM 620 O O . THR A 1 81 ? -5.056 10.879 -0.123 1.00 85.38 81 THR A O 1
ATOM 623 N N . MET A 1 82 ? -6.075 9.527 -1.579 1.00 88.44 82 MET A N 1
ATOM 624 C CA . MET A 1 82 ? -5.325 8.308 -1.247 1.00 88.44 82 MET A CA 1
ATOM 625 C C . MET A 1 82 ? -4.116 8.084 -2.167 1.00 88.44 82 MET A C 1
ATOM 627 O O . MET A 1 82 ? -3.596 6.969 -2.261 1.00 88.44 82 MET A O 1
ATOM 631 N N . VAL A 1 83 ? -3.681 9.128 -2.875 1.00 86.50 83 VAL A N 1
ATOM 632 C CA . VAL A 1 83 ? -2.476 9.125 -3.705 1.00 86.50 83 VAL A CA 1
ATOM 633 C C . VAL A 1 83 ? -1.382 9.921 -2.999 1.00 86.50 83 VAL A C 1
ATOM 635 O O . VAL A 1 83 ? -1.490 11.136 -2.876 1.00 86.50 83 VAL A O 1
ATOM 638 N N . ALA A 1 84 ? -0.293 9.256 -2.613 1.00 82.25 84 ALA A N 1
ATOM 639 C CA . ALA A 1 84 ? 0.958 9.925 -2.270 1.00 82.25 84 ALA A CA 1
ATOM 640 C C . ALA A 1 84 ? 1.899 9.831 -3.451 1.00 82.25 84 ALA A C 1
ATOM 642 O O . ALA A 1 84 ? 2.249 8.743 -3.918 1.00 82.25 84 ALA A O 1
ATOM 643 N N . ARG A 1 85 ? 2.366 10.984 -3.899 1.00 78.44 85 ARG A N 1
ATOM 644 C CA . ARG A 1 85 ? 3.340 11.069 -4.971 1.00 78.44 85 ARG A CA 1
ATOM 645 C C . ARG A 1 85 ? 4.544 11.830 -4.476 1.00 78.44 85 ARG A C 1
ATOM 647 O O . ARG A 1 85 ? 4.392 12.931 -3.983 1.00 78.44 85 ARG A O 1
ATOM 654 N N . ALA A 1 86 ? 5.729 11.296 -4.713 1.00 68.44 86 ALA A N 1
ATOM 655 C CA . ALA A 1 86 ? 6.965 12.006 -4.458 1.00 68.44 86 ALA A CA 1
ATOM 656 C C . ALA A 1 86 ? 7.758 12.192 -5.746 1.00 68.44 86 ALA A C 1
ATOM 658 O O . ALA A 1 86 ? 7.988 11.241 -6.496 1.00 68.44 86 ALA A O 1
ATOM 659 N N . SER A 1 87 ? 8.216 13.411 -6.005 1.00 62.44 87 SER A N 1
ATOM 660 C CA . SER A 1 87 ? 9.170 13.675 -7.087 1.00 62.44 87 SER A CA 1
ATOM 661 C C . SER A 1 87 ? 10.597 13.395 -6.618 1.00 62.44 87 SER A C 1
ATOM 663 O O . SER A 1 87 ? 11.461 13.031 -7.414 1.00 62.44 87 SER A O 1
ATOM 665 N N . THR A 1 88 ? 10.834 13.534 -5.310 1.00 58.59 88 THR A N 1
ATOM 666 C CA . THR A 1 88 ? 12.127 13.358 -4.652 1.00 58.59 88 THR A CA 1
ATOM 667 C C . THR A 1 88 ? 11.998 12.604 -3.323 1.00 58.59 88 THR A C 1
ATOM 669 O O . THR A 1 88 ? 10.923 12.427 -2.760 1.00 58.59 88 THR A O 1
ATOM 672 N N . VAL A 1 89 ? 13.135 12.164 -2.790 1.00 50.47 89 VAL A N 1
ATOM 673 C CA . VAL A 1 89 ? 13.262 11.445 -1.510 1.00 50.47 89 VAL A CA 1
ATOM 674 C C . VAL A 1 89 ? 12.683 12.209 -0.321 1.00 50.47 89 VAL A C 1
ATOM 676 O O . VAL A 1 89 ? 12.129 11.607 0.599 1.00 50.47 89 VAL A O 1
ATOM 679 N N . LEU A 1 90 ? 12.861 13.531 -0.324 1.00 57.44 90 LEU A N 1
ATOM 680 C CA . LEU A 1 90 ? 12.428 14.404 0.762 1.00 57.44 90 LEU A CA 1
ATOM 681 C C . LEU A 1 90 ? 10.901 14.502 0.770 1.00 57.44 90 LEU A C 1
ATOM 683 O O . LEU A 1 90 ? 10.285 14.224 1.800 1.00 57.44 90 LEU A O 1
ATOM 687 N N . GLU A 1 91 ? 10.319 14.725 -0.410 1.00 62.22 91 GLU A N 1
ATOM 688 C CA . GLU A 1 91 ? 8.874 14.765 -0.644 1.00 62.22 91 GLU A CA 1
ATOM 689 C C . GLU A 1 91 ? 8.179 13.446 -0.293 1.00 62.22 91 GLU A C 1
ATOM 691 O O . GLU A 1 91 ? 7.028 13.460 0.125 1.00 62.22 91 GLU A O 1
ATOM 696 N N . LEU A 1 92 ? 8.842 12.289 -0.422 1.00 62.09 92 LEU A N 1
ATOM 697 C CA . LEU A 1 92 ? 8.205 11.014 -0.074 1.00 62.09 92 LEU A CA 1
ATOM 698 C C . LEU A 1 92 ? 7.855 10.944 1.407 1.00 62.09 92 LEU A C 1
ATOM 700 O O . LEU A 1 92 ? 6.835 10.370 1.743 1.00 62.09 92 LEU A O 1
ATOM 704 N N . SER A 1 93 ? 8.649 11.561 2.280 1.00 58.44 93 SER A N 1
ATOM 705 C CA . SER A 1 93 ? 8.318 11.640 3.709 1.00 58.44 93 SER A CA 1
ATOM 706 C C . SER A 1 93 ? 7.040 12.438 3.940 1.00 58.44 93 SER A C 1
ATOM 708 O O . SER A 1 93 ? 6.156 11.972 4.640 1.00 58.44 93 SER A O 1
ATOM 710 N N . GLU A 1 94 ? 6.942 13.618 3.330 1.00 63.97 94 GLU A N 1
ATOM 711 C CA . GLU A 1 94 ? 5.813 14.535 3.518 1.00 63.97 94 GLU A CA 1
ATOM 712 C C . GLU A 1 94 ? 4.524 13.966 2.914 1.00 63.97 94 GLU A C 1
ATOM 714 O O . GLU A 1 94 ? 3.475 13.982 3.551 1.00 63.97 94 GLU A O 1
ATOM 719 N N . ASN A 1 95 ? 4.606 13.381 1.717 1.00 66.69 95 ASN A N 1
ATOM 720 C CA . ASN A 1 95 ? 3.444 12.798 1.044 1.00 66.69 95 ASN A CA 1
ATOM 721 C C . ASN A 1 95 ? 3.008 11.464 1.670 1.00 66.69 95 ASN A C 1
ATOM 723 O O . ASN A 1 95 ? 1.835 11.108 1.627 1.00 66.69 95 ASN A O 1
ATOM 727 N N . VAL A 1 96 ? 3.930 10.714 2.276 1.00 64.88 96 VAL A N 1
ATOM 728 C CA . VAL A 1 96 ? 3.583 9.520 3.057 1.00 64.88 96 VAL A CA 1
ATOM 729 C C . VAL A 1 96 ? 2.888 9.898 4.359 1.00 64.88 96 VAL A C 1
ATOM 731 O O . VAL A 1 96 ? 1.920 9.232 4.712 1.00 64.88 96 VAL A O 1
ATOM 734 N N . GLU A 1 97 ? 3.330 10.950 5.053 1.00 67.94 97 GLU A N 1
ATOM 735 C CA . GLU A 1 97 ? 2.617 11.452 6.236 1.00 67.94 97 GLU A CA 1
ATOM 736 C C . GLU A 1 97 ? 1.181 11.853 5.867 1.00 67.94 97 GLU A C 1
ATOM 738 O O . GLU A 1 97 ? 0.266 11.465 6.574 1.00 67.94 97 GLU A O 1
ATOM 743 N N . GLN A 1 98 ? 0.939 12.453 4.694 1.00 69.31 98 GLN A N 1
ATOM 744 C CA . GLN A 1 98 ? -0.432 12.707 4.219 1.00 69.31 98 GLN A CA 1
ATOM 745 C C . GLN A 1 98 ? -1.273 11.433 4.047 1.00 69.31 98 GLN A C 1
ATOM 747 O O . GLN A 1 98 ? -2.471 11.443 4.333 1.00 69.31 98 GLN A O 1
ATOM 752 N N . ILE A 1 99 ? -0.679 10.326 3.580 1.00 71.31 99 ILE A N 1
ATOM 753 C CA . ILE A 1 99 ? -1.380 9.034 3.527 1.00 71.31 99 ILE A CA 1
ATOM 754 C C . ILE A 1 99 ? -1.662 8.511 4.923 1.00 71.31 99 ILE A C 1
ATOM 756 O O . ILE A 1 99 ? -2.742 7.973 5.140 1.00 71.31 99 ILE A O 1
ATOM 760 N N . LEU A 1 100 ? -0.705 8.634 5.842 1.00 71.50 100 LEU A N 1
ATOM 761 C CA . LEU A 1 100 ? -0.880 8.202 7.222 1.00 71.50 100 LEU A CA 1
ATOM 762 C C . LEU A 1 100 ? -1.969 9.029 7.909 1.00 71.50 100 LEU A C 1
ATOM 764 O O . LEU A 1 100 ? -2.834 8.436 8.533 1.00 71.50 100 LEU A O 1
ATOM 768 N N . ASP A 1 101 ? -2.014 10.340 7.689 1.00 76.19 101 ASP A N 1
ATOM 769 C CA . ASP A 1 101 ? -3.071 11.228 8.180 1.00 76.19 101 ASP A CA 1
ATOM 770 C C . ASP A 1 101 ? -4.430 10.868 7.561 1.00 76.19 101 ASP A C 1
ATOM 772 O O . ASP A 1 101 ? -5.423 10.715 8.264 1.00 76.19 101 ASP A O 1
ATOM 776 N N . THR A 1 102 ? -4.482 10.643 6.243 1.00 76.56 102 THR A N 1
ATOM 777 C CA . THR A 1 102 ? -5.716 10.228 5.548 1.00 76.56 102 THR A CA 1
ATOM 778 C C . THR A 1 102 ? -6.189 8.855 6.021 1.00 76.56 102 THR A C 1
ATOM 780 O O . THR A 1 102 ? -7.387 8.594 6.102 1.00 76.56 102 THR A O 1
ATOM 783 N N . LEU A 1 103 ? -5.257 7.947 6.305 1.00 74.81 103 LEU A N 1
ATOM 784 C CA . LEU A 1 103 ? -5.530 6.650 6.905 1.00 74.81 103 LEU A CA 1
ATOM 785 C C . LEU A 1 103 ? -6.071 6.830 8.327 1.00 74.81 103 LEU A C 1
ATOM 787 O O . LEU A 1 103 ? -7.116 6.271 8.638 1.00 74.81 103 LEU A O 1
ATOM 791 N N . GLU A 1 104 ? -5.424 7.641 9.160 1.00 74.31 104 GLU A N 1
ATOM 792 C CA . GLU A 1 104 ? -5.868 7.956 10.521 1.00 74.31 104 GLU A CA 1
ATOM 793 C C . GLU A 1 104 ? -7.284 8.564 10.530 1.00 74.31 104 GLU A C 1
ATOM 795 O O . GLU A 1 104 ? -8.140 8.110 11.294 1.00 74.31 104 GLU A O 1
ATOM 800 N N . ASP A 1 105 ? -7.573 9.518 9.643 1.00 74.56 105 ASP A N 1
ATOM 801 C CA . ASP A 1 105 ? -8.887 10.154 9.502 1.00 74.56 105 ASP A CA 1
ATOM 802 C C . ASP A 1 105 ? -9.962 9.177 9.011 1.00 74.56 105 ASP A C 1
ATOM 804 O O . ASP A 1 105 ? -11.071 9.141 9.554 1.00 74.56 105 ASP A O 1
ATOM 808 N N . GLU A 1 106 ? -9.645 8.346 8.017 1.00 73.94 106 GLU A N 1
ATOM 809 C CA . GLU A 1 106 ? -10.552 7.319 7.499 1.00 73.94 106 GLU A CA 1
ATOM 810 C C . GLU A 1 106 ? -10.883 6.289 8.587 1.00 73.94 106 GLU A C 1
ATOM 812 O O . GLU A 1 106 ? -12.046 5.904 8.773 1.00 73.94 106 GLU A O 1
ATOM 817 N N . VAL A 1 107 ? -9.873 5.892 9.363 1.00 70.12 107 VAL A N 1
ATOM 818 C CA . VAL A 1 107 ? -10.043 5.000 10.506 1.00 70.12 107 VAL A CA 1
ATOM 819 C C . VAL A 1 107 ? -10.932 5.639 11.571 1.00 70.12 107 VAL A C 1
ATOM 821 O O . VAL A 1 107 ? -11.900 5.018 12.019 1.00 70.12 107 VAL A O 1
ATOM 824 N N . ARG A 1 108 ? -10.657 6.895 11.933 1.00 68.38 108 ARG A N 1
ATOM 825 C CA . ARG A 1 108 ? -11.366 7.630 12.985 1.00 68.38 108 ARG A CA 1
ATOM 826 C C . ARG A 1 108 ? -12.810 7.968 12.619 1.00 68.38 108 ARG A C 1
ATOM 828 O O . ARG A 1 108 ? -13.675 7.909 13.487 1.00 68.38 108 ARG A O 1
ATOM 835 N N . GLY A 1 109 ? -13.071 8.360 11.376 1.00 62.38 109 GLY A N 1
ATOM 836 C CA . GLY A 1 109 ? -14.360 8.907 10.951 1.00 62.38 109 GLY A CA 1
ATOM 837 C C . GLY A 1 109 ? -15.308 7.890 10.320 1.00 62.38 109 GLY A C 1
ATOM 838 O O . GLY A 1 109 ? -16.515 7.969 10.540 1.00 62.38 109 GLY A O 1
ATOM 839 N N . ASN A 1 110 ? -14.782 6.937 9.544 1.00 64.12 110 ASN A N 1
ATOM 840 C CA . ASN A 1 110 ? -15.593 6.131 8.624 1.00 64.12 110 ASN A CA 1
ATOM 841 C C . ASN A 1 110 ? -15.556 4.629 8.912 1.00 64.12 110 ASN A C 1
ATOM 843 O O . ASN A 1 110 ? -16.558 3.946 8.676 1.00 64.12 110 ASN A O 1
ATOM 847 N N . LEU A 1 111 ? -14.417 4.115 9.384 1.00 65.19 111 LEU A N 1
ATOM 848 C CA . LEU A 1 111 ? -14.192 2.679 9.565 1.00 65.19 111 LEU A CA 1
ATOM 849 C C . LEU A 1 111 ? -14.504 2.207 10.990 1.00 65.19 111 LEU A C 1
ATOM 851 O O . LEU A 1 111 ? -15.145 1.172 11.147 1.00 65.19 111 LEU A O 1
ATOM 855 N N . CYS A 1 112 ? -14.127 2.975 12.018 1.00 60.81 112 CYS A N 1
ATOM 856 C CA . CYS A 1 112 ? -14.433 2.647 13.415 1.00 60.81 112 CYS A CA 1
ATOM 857 C C . CYS A 1 112 ? -15.758 3.255 13.933 1.00 60.81 112 CYS A C 1
ATOM 859 O O . CYS A 1 112 ? -16.142 2.997 15.074 1.00 60.81 112 CYS A O 1
ATOM 861 N N . ILE A 1 113 ? -16.477 4.055 13.131 1.00 56.62 113 ILE A N 1
ATOM 862 C CA . ILE A 1 113 ? -17.758 4.678 13.516 1.00 56.62 113 ILE A CA 1
ATOM 863 C C . ILE A 1 113 ? -18.834 4.361 12.472 1.00 56.62 113 ILE A C 1
ATOM 865 O O . ILE A 1 113 ? -19.217 5.206 11.668 1.00 56.62 113 ILE A O 1
ATOM 869 N N . LYS A 1 114 ? -19.378 3.140 12.501 1.00 47.88 114 LYS A N 1
ATOM 870 C CA . LYS A 1 114 ? -20.721 2.859 11.965 1.00 47.88 114 LYS A CA 1
ATOM 871 C C . LYS A 1 114 ? -21.475 1.923 12.906 1.00 47.88 114 LYS A C 1
ATOM 873 O O . LYS A 1 114 ? -21.281 0.719 12.878 1.00 47.88 114 LYS A O 1
ATOM 878 N N . GLN A 1 115 ? -22.318 2.545 13.734 1.00 47.72 115 GLN A N 1
ATOM 879 C CA . GLN A 1 115 ? -23.492 1.998 14.430 1.00 47.72 115 GLN A CA 1
ATOM 880 C C . GLN A 1 115 ? -23.437 0.517 14.838 1.00 47.72 115 GLN A C 1
ATOM 882 O O . GLN A 1 115 ? -23.887 -0.349 14.093 1.00 47.72 115 GLN A O 1
ATOM 887 N N . GLN A 1 116 ? -23.073 0.257 16.094 1.00 44.22 116 GLN A N 1
ATOM 888 C CA . GLN A 1 116 ? -23.714 -0.796 16.882 1.00 44.22 116 GLN A CA 1
ATOM 889 C C . GLN A 1 116 ? -23.583 -0.492 18.377 1.00 44.22 116 GLN A C 1
ATOM 891 O O . GLN A 1 116 ? -22.539 -0.053 18.847 1.00 44.22 116 GLN A O 1
ATOM 896 N N . GLU A 1 117 ? -24.666 -0.722 19.121 1.00 48.22 117 GLU A N 1
ATOM 897 C CA . GLU A 1 117 ? -24.802 -0.540 20.578 1.00 48.22 117 GLU A CA 1
ATOM 898 C C . GLU A 1 117 ? -23.998 -1.577 21.395 1.00 48.22 117 GLU A C 1
ATOM 900 O O . GLU A 1 117 ? -24.250 -1.800 22.577 1.00 48.22 117 GLU A O 1
ATOM 905 N N . THR A 1 118 ? -23.010 -2.220 20.774 1.00 45.78 118 THR A N 1
ATOM 906 C CA . THR A 1 118 ? -22.134 -3.217 21.386 1.00 45.78 118 THR A CA 1
ATOM 907 C C . THR A 1 118 ? -20.680 -2.823 21.144 1.00 45.78 118 THR A C 1
ATOM 909 O O . THR A 1 118 ? -20.355 -2.444 20.021 1.00 45.78 118 THR A O 1
ATOM 912 N N . PRO A 1 119 ? -19.791 -2.934 22.144 1.00 50.97 119 PRO A N 1
ATOM 913 C CA . PRO A 1 119 ? -18.388 -2.551 22.018 1.00 50.97 119 PRO A CA 1
ATOM 914 C C . PRO A 1 119 ? -17.644 -3.534 21.096 1.00 50.97 119 PRO A C 1
ATOM 916 O O . PRO A 1 119 ? -17.046 -4.509 21.552 1.00 50.97 119 PRO A O 1
ATOM 919 N N . THR A 1 120 ? -17.714 -3.322 19.783 1.00 52.81 120 THR A N 1
ATOM 920 C CA . THR A 1 120 ? -16.969 -4.099 18.787 1.00 52.81 120 THR A CA 1
ATOM 921 C C . THR A 1 120 ? -15.521 -3.631 18.734 1.00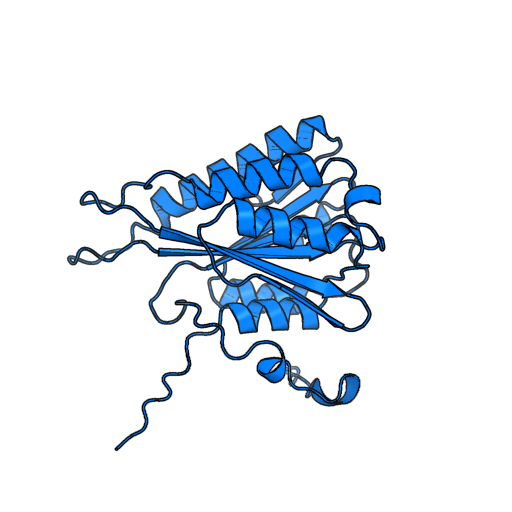 52.81 120 THR A C 1
ATOM 923 O O . THR A 1 120 ? -15.244 -2.450 18.537 1.00 52.81 120 THR A O 1
ATOM 926 N N . THR A 1 121 ? -14.590 -4.573 18.875 1.00 56.53 121 THR A N 1
ATOM 927 C CA . THR A 1 12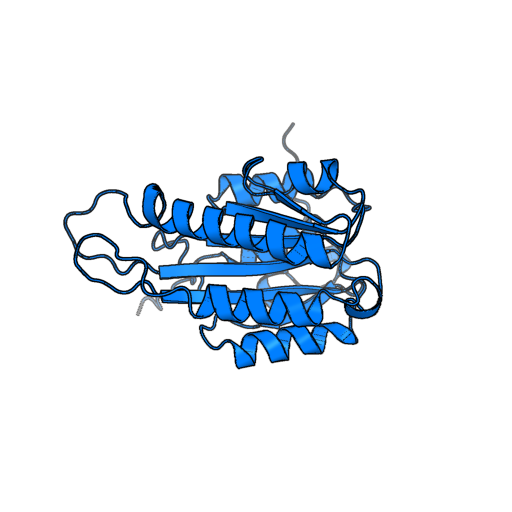1 ? -13.154 -4.344 18.686 1.00 56.53 121 THR A CA 1
ATOM 928 C C . THR A 1 121 ? -12.895 -3.774 17.286 1.00 56.53 121 THR A C 1
ATOM 930 O O . THR A 1 121 ? -13.243 -4.404 16.289 1.00 56.53 121 THR A O 1
ATOM 933 N N . CYS A 1 122 ? -12.303 -2.576 17.180 1.00 64.94 122 CYS A N 1
ATOM 934 C CA . CYS A 1 122 ? -11.956 -2.014 15.870 1.00 64.94 122 CYS A CA 1
ATOM 935 C C . CYS A 1 122 ? -10.639 -2.628 15.383 1.00 64.94 122 CYS A C 1
ATOM 937 O O . CYS A 1 122 ? -9.551 -2.165 15.702 1.00 64.94 122 CYS A O 1
ATOM 939 N N . ASN A 1 123 ? -10.727 -3.736 14.659 1.00 75.94 123 ASN A N 1
ATOM 940 C CA . ASN A 1 123 ? -9.556 -4.354 14.047 1.00 75.94 123 ASN A CA 1
ATOM 941 C C . ASN A 1 123 ? -9.403 -3.843 12.620 1.00 75.94 123 ASN A C 1
ATOM 943 O O . ASN A 1 123 ? -10.407 -3.606 11.961 1.00 75.94 123 ASN A O 1
ATOM 947 N N . ILE A 1 124 ? -8.173 -3.682 12.144 1.00 79.50 124 ILE A N 1
ATOM 948 C CA . ILE A 1 124 ? -7.870 -3.156 10.809 1.00 79.50 124 ILE A CA 1
ATOM 949 C C . ILE A 1 124 ? -6.776 -4.017 10.200 1.00 79.50 124 ILE A C 1
ATOM 951 O O . ILE A 1 124 ? -5.790 -4.336 10.863 1.00 79.50 124 ILE A O 1
ATOM 955 N N . GLU A 1 125 ? -6.944 -4.387 8.936 1.00 85.12 125 GLU A N 1
ATOM 956 C CA . GLU A 1 125 ? -5.973 -5.189 8.195 1.00 85.12 125 GLU A CA 1
ATOM 957 C C . GLU A 1 125 ? -5.409 -4.370 7.033 1.00 85.12 125 GLU A C 1
ATOM 959 O O . GLU A 1 125 ? -6.143 -3.896 6.163 1.00 85.12 125 GLU A O 1
ATOM 964 N N . VAL A 1 126 ? -4.088 -4.195 7.030 1.00 87.75 126 VAL A N 1
ATOM 965 C CA . VAL A 1 126 ? -3.351 -3.437 6.017 1.00 87.75 126 VAL A CA 1
ATOM 966 C C . VAL A 1 126 ? -2.462 -4.394 5.235 1.00 87.75 126 VAL A C 1
ATOM 968 O O . VAL A 1 126 ? -1.550 -4.994 5.789 1.00 87.75 126 VAL A O 1
ATOM 971 N N . LEU A 1 127 ? -2.687 -4.543 3.936 1.00 90.50 127 LEU A N 1
ATOM 972 C CA . LEU A 1 127 ? -1.785 -5.268 3.047 1.00 90.50 127 LEU A CA 1
ATOM 973 C C . LEU A 1 127 ? -0.895 -4.276 2.305 1.00 90.50 127 LEU A C 1
ATOM 975 O O . LEU A 1 127 ? -1.396 -3.329 1.701 1.00 90.50 127 LEU A O 1
ATOM 979 N N . VAL A 1 128 ? 0.413 -4.512 2.300 1.00 89.06 128 VAL A N 1
ATOM 980 C CA . VAL A 1 128 ? 1.375 -3.731 1.516 1.00 89.06 128 VAL A CA 1
ATOM 981 C C . VAL A 1 128 ? 1.804 -4.532 0.290 1.00 89.06 128 VAL A C 1
ATOM 983 O O . VAL A 1 128 ? 2.304 -5.652 0.408 1.00 89.06 128 VAL A O 1
ATOM 986 N N . GLY A 1 129 ? 1.598 -3.947 -0.887 1.00 89.44 129 GLY A N 1
ATOM 987 C CA . GLY A 1 129 ? 1.941 -4.510 -2.188 1.00 89.44 129 GLY A CA 1
ATOM 988 C C . GLY A 1 129 ? 2.945 -3.660 -2.963 1.00 89.44 129 GLY A C 1
ATOM 989 O O . GLY A 1 129 ? 3.099 -2.469 -2.695 1.00 89.44 129 GLY A O 1
ATOM 990 N N . PHE A 1 130 ? 3.613 -4.262 -3.949 1.00 84.88 130 PHE A N 1
ATOM 991 C CA . PHE A 1 130 ? 4.706 -3.626 -4.695 1.00 84.88 130 PHE A CA 1
ATOM 992 C C . PHE A 1 130 ? 4.552 -3.781 -6.214 1.00 84.88 130 PHE A C 1
ATOM 994 O O . PHE A 1 130 ? 4.251 -4.868 -6.703 1.00 84.88 130 PHE A O 1
ATOM 1001 N N . ASP A 1 131 ? 4.812 -2.695 -6.943 1.00 83.44 131 ASP A N 1
ATOM 1002 C CA . ASP A 1 131 ? 4.953 -2.633 -8.403 1.00 83.44 131 ASP A CA 1
ATOM 1003 C C . ASP A 1 131 ? 6.298 -1.981 -8.737 1.00 83.44 131 ASP A C 1
ATOM 1005 O O . ASP A 1 131 ? 6.435 -0.758 -8.725 1.00 83.44 131 ASP A O 1
ATOM 1009 N N . VAL A 1 132 ? 7.341 -2.786 -8.930 1.00 80.44 132 VAL A N 1
ATOM 1010 C CA . VAL A 1 132 ? 8.711 -2.309 -9.138 1.00 80.44 132 VAL A CA 1
ATOM 1011 C C . VAL A 1 132 ? 9.407 -3.144 -10.205 1.00 80.44 132 VAL A C 1
ATOM 1013 O O . VAL A 1 132 ? 9.710 -4.318 -10.012 1.00 80.44 132 VAL A O 1
ATOM 1016 N N . SER A 1 133 ? 9.743 -2.498 -11.320 1.00 78.50 133 SER A N 1
ATOM 1017 C CA . SER A 1 133 ? 10.328 -3.134 -12.506 1.00 78.50 133 SER A CA 1
ATOM 1018 C C . SER A 1 133 ? 11.815 -3.492 -12.391 1.00 78.50 133 SER A C 1
ATOM 1020 O O . SER A 1 133 ? 12.366 -4.096 -13.311 1.00 78.50 133 SER A O 1
ATOM 1022 N N . ALA A 1 134 ? 12.482 -3.151 -11.285 1.00 77.88 134 ALA A N 1
ATOM 1023 C CA . ALA A 1 134 ? 13.867 -3.546 -11.044 1.00 77.88 134 ALA A CA 1
ATOM 1024 C C . ALA A 1 134 ? 13.963 -4.798 -10.171 1.00 77.88 134 ALA A C 1
ATOM 1026 O O . ALA A 1 134 ? 13.160 -5.009 -9.266 1.00 77.88 134 ALA A O 1
ATOM 1027 N N . GLN A 1 135 ? 15.026 -5.574 -10.386 1.00 80.75 135 GLN A N 1
ATOM 1028 C CA . GLN A 1 135 ? 15.350 -6.741 -9.562 1.00 80.75 135 GLN A CA 1
ATOM 1029 C C . GLN A 1 135 ? 15.709 -6.380 -8.116 1.00 80.75 135 GLN A C 1
ATOM 1031 O O . GLN A 1 135 ? 15.583 -7.214 -7.232 1.00 80.75 135 GLN A O 1
ATOM 1036 N N . ASN A 1 136 ? 16.187 -5.161 -7.872 1.00 81.88 136 ASN A N 1
ATOM 1037 C CA . ASN A 1 136 ? 16.419 -4.665 -6.525 1.00 81.88 136 ASN A CA 1
ATOM 1038 C C . ASN A 1 136 ? 15.569 -3.420 -6.314 1.00 81.88 136 ASN A C 1
ATOM 1040 O O . ASN A 1 136 ? 15.834 -2.356 -6.881 1.00 81.88 136 ASN A O 1
ATOM 1044 N N . ILE A 1 137 ? 14.552 -3.566 -5.471 1.00 76.81 137 ILE A N 1
ATOM 1045 C CA . ILE A 1 137 ? 13.625 -2.493 -5.141 1.00 76.81 137 ILE A CA 1
ATOM 1046 C C . ILE A 1 137 ? 14.315 -1.309 -4.454 1.00 76.81 137 ILE A C 1
ATOM 1048 O O . ILE A 1 137 ? 13.945 -0.165 -4.701 1.00 76.81 137 ILE A O 1
ATOM 1052 N N . PHE A 1 138 ? 15.367 -1.544 -3.668 1.00 77.94 138 PHE A N 1
ATOM 1053 C CA . PHE A 1 138 ? 16.147 -0.466 -3.057 1.00 77.94 138 PHE A CA 1
ATOM 1054 C C . PHE A 1 138 ? 17.107 0.165 -4.060 1.00 77.94 138 PHE A C 1
ATOM 1056 O O . PHE A 1 138 ? 17.464 1.317 -3.905 1.00 77.94 138 PHE A O 1
ATOM 1063 N N . SER A 1 139 ? 17.509 -0.521 -5.128 1.00 76.88 139 SER A N 1
ATOM 1064 C CA . SER A 1 139 ? 18.249 0.142 -6.209 1.00 76.88 139 SER A CA 1
ATOM 1065 C C . SER A 1 139 ? 17.334 1.001 -7.079 1.00 76.88 139 SER A C 1
ATOM 1067 O O . SER A 1 139 ? 17.721 2.106 -7.447 1.00 76.88 139 SER A O 1
ATOM 1069 N N . ALA A 1 140 ? 16.118 0.530 -7.378 1.00 72.12 140 ALA A N 1
ATOM 1070 C CA . ALA A 1 140 ? 15.111 1.345 -8.062 1.00 72.12 140 ALA A CA 1
ATOM 1071 C C . ALA A 1 140 ? 14.673 2.540 -7.217 1.00 72.12 140 ALA A C 1
ATOM 1073 O O . ALA A 1 140 ? 14.399 3.610 -7.751 1.00 72.12 140 ALA A O 1
ATOM 1074 N N . GLN A 1 141 ? 14.584 2.337 -5.904 1.00 69.44 141 GLN A N 1
ATOM 1075 C CA . GLN A 1 141 ? 14.079 3.307 -4.949 1.00 69.44 141 GLN A CA 1
ATOM 1076 C C . GLN A 1 141 ? 15.019 3.362 -3.728 1.00 69.44 141 GLN A C 1
ATOM 1078 O O . GLN A 1 141 ? 14.688 2.811 -2.674 1.00 69.44 141 GLN A O 1
ATOM 1083 N N . PRO A 1 142 ? 16.183 4.046 -3.830 1.00 67.69 142 PRO A N 1
ATOM 1084 C CA . PRO A 1 142 ? 17.248 4.071 -2.804 1.00 67.69 142 PRO A CA 1
ATOM 1085 C C . PRO A 1 142 ? 16.818 4.530 -1.419 1.00 67.69 142 PRO A C 1
ATOM 1087 O O . PRO A 1 142 ? 17.521 4.301 -0.440 1.00 67.69 142 PRO A O 1
ATOM 1090 N N . ASN A 1 143 ? 15.644 5.140 -1.318 1.00 69.31 143 ASN A N 1
ATOM 1091 C CA . ASN A 1 143 ? 15.140 5.714 -0.081 1.00 69.31 143 ASN A CA 1
ATOM 1092 C C . ASN A 1 143 ? 13.830 5.084 0.377 1.00 69.31 143 ASN A C 1
ATOM 1094 O O . ASN A 1 143 ? 13.317 5.436 1.436 1.00 69.31 143 ASN A O 1
ATOM 1098 N N . LEU A 1 144 ? 13.313 4.113 -0.379 1.00 74.06 144 LEU A N 1
ATOM 1099 C CA . LEU A 1 144 ? 12.157 3.345 0.049 1.00 74.06 144 LEU A CA 1
ATOM 1100 C C . LEU A 1 144 ? 12.468 2.583 1.336 1.00 74.06 144 LEU A C 1
ATOM 1102 O O . LEU A 1 144 ? 11.588 2.456 2.175 1.00 74.06 144 LEU A O 1
ATOM 1106 N N . GLN A 1 145 ? 13.712 2.127 1.526 1.00 76.81 145 GLN A N 1
ATOM 1107 C CA . GLN A 1 145 ? 14.052 1.301 2.679 1.00 76.81 145 GLN A CA 1
ATOM 1108 C C . GLN A 1 145 ? 13.867 2.026 4.016 1.00 76.81 145 GLN A C 1
ATOM 1110 O O . GLN A 1 145 ? 13.156 1.544 4.896 1.00 76.81 145 GLN A O 1
ATOM 1115 N N . SER A 1 146 ? 14.486 3.197 4.163 1.00 74.38 146 SER A N 1
ATOM 1116 C CA . SER A 1 146 ? 14.397 3.982 5.397 1.00 74.38 146 SER A CA 1
ATOM 1117 C C . SER A 1 146 ? 12.983 4.512 5.637 1.00 74.38 146 SER A C 1
ATOM 1119 O O . SER A 1 146 ? 12.535 4.544 6.781 1.00 74.38 146 SER A O 1
ATOM 1121 N N . LYS A 1 147 ? 12.253 4.873 4.573 1.00 75.12 147 LYS A N 1
ATOM 1122 C CA . LYS A 1 147 ? 10.875 5.374 4.672 1.00 75.12 147 LYS A CA 1
ATOM 1123 C C . LYS A 1 147 ? 9.875 4.279 4.998 1.00 75.12 147 LYS A C 1
ATOM 1125 O O . LYS A 1 147 ? 9.033 4.485 5.862 1.00 75.12 147 LYS A O 1
ATOM 1130 N N . MET A 1 148 ? 9.997 3.110 4.377 1.00 76.31 148 MET A N 1
ATOM 1131 C CA . MET A 1 148 ? 9.124 1.978 4.668 1.00 76.31 148 MET A CA 1
ATOM 1132 C C . MET A 1 148 ? 9.280 1.515 6.115 1.00 76.31 148 MET A C 1
ATOM 1134 O O . MET A 1 148 ? 8.283 1.187 6.741 1.00 76.31 148 MET A O 1
ATOM 1138 N N . ASN A 1 149 ? 10.486 1.584 6.690 1.00 77.69 149 ASN A N 1
ATOM 1139 C CA . ASN A 1 149 ? 10.655 1.348 8.124 1.00 77.69 149 ASN A CA 1
ATOM 1140 C C . ASN A 1 149 ? 9.792 2.306 8.963 1.00 77.69 149 ASN A C 1
ATOM 1142 O O . ASN A 1 149 ? 9.027 1.864 9.812 1.00 77.69 149 ASN A O 1
ATOM 1146 N N . SER A 1 150 ? 9.863 3.616 8.696 1.00 75.25 150 SER A N 1
ATOM 1147 C CA . SER A 1 150 ? 9.040 4.612 9.397 1.00 75.25 150 SER A CA 1
ATOM 1148 C C . SER A 1 150 ? 7.540 4.382 9.194 1.00 75.25 150 SER A C 1
ATOM 1150 O O . SER A 1 150 ? 6.784 4.493 10.153 1.00 75.25 150 SER A O 1
ATOM 1152 N N . ILE A 1 151 ? 7.121 4.016 7.979 1.00 76.19 151 ILE A N 1
ATOM 1153 C CA . ILE A 1 151 ? 5.724 3.707 7.643 1.00 76.19 151 ILE A CA 1
ATOM 1154 C C . ILE A 1 151 ? 5.235 2.496 8.425 1.00 76.19 151 ILE A C 1
ATOM 1156 O O . ILE A 1 151 ? 4.232 2.589 9.120 1.00 76.19 151 ILE A O 1
ATOM 1160 N N . LEU A 1 152 ? 5.939 1.368 8.325 1.00 79.81 152 LEU A N 1
ATOM 1161 C CA . LEU A 1 152 ? 5.541 0.118 8.967 1.00 79.81 152 LEU A CA 1
ATOM 1162 C C . LEU A 1 152 ? 5.500 0.283 10.486 1.00 79.81 152 LEU A C 1
ATOM 1164 O O . LEU A 1 152 ? 4.525 -0.124 11.106 1.00 79.81 152 LEU A O 1
ATOM 1168 N N . GLN A 1 153 ? 6.491 0.970 11.063 1.00 79.25 153 GLN A N 1
ATOM 1169 C CA . GLN A 1 153 ? 6.505 1.322 12.483 1.00 79.25 153 GLN A CA 1
ATOM 1170 C C . GLN A 1 153 ? 5.317 2.208 12.865 1.00 79.25 153 GLN A C 1
ATOM 1172 O O . GLN A 1 153 ? 4.729 2.004 13.921 1.00 79.25 153 GLN A O 1
ATOM 1177 N N . ARG A 1 154 ? 4.951 3.194 12.037 1.00 77.19 154 ARG A N 1
ATOM 1178 C CA . ARG A 1 154 ? 3.848 4.108 12.349 1.00 77.19 154 ARG A CA 1
ATOM 1179 C C . ARG A 1 154 ? 2.478 3.467 12.169 1.00 77.19 154 ARG A C 1
ATOM 1181 O O . ARG A 1 154 ? 1.625 3.691 13.012 1.00 77.19 154 ARG A O 1
ATOM 1188 N N . ILE A 1 155 ? 2.283 2.645 11.139 1.00 75.31 155 ILE A N 1
ATOM 1189 C CA . ILE A 1 155 ? 1.042 1.888 10.923 1.00 75.31 155 ILE A CA 1
ATOM 1190 C C . ILE A 1 155 ? 0.861 0.843 12.027 1.00 75.31 155 ILE A C 1
ATOM 1192 O O . ILE A 1 155 ? -0.225 0.741 12.588 1.00 75.31 155 ILE A O 1
ATOM 1196 N N . SER A 1 156 ? 1.912 0.095 12.382 1.00 76.94 156 SER A N 1
ATOM 1197 C CA . SER A 1 156 ? 1.803 -0.957 13.400 1.00 76.94 156 SER A CA 1
ATOM 1198 C C . SER A 1 156 ? 1.680 -0.402 14.823 1.00 76.94 156 SER A C 1
ATOM 1200 O O . SER A 1 156 ? 1.066 -1.027 15.682 1.00 76.94 156 SER A O 1
ATOM 1202 N N . LYS A 1 157 ? 2.234 0.791 15.079 1.00 74.06 157 LYS A N 1
ATOM 1203 C CA . LYS A 1 157 ? 2.132 1.504 16.363 1.00 74.06 157 LYS A CA 1
ATOM 1204 C C . LYS A 1 157 ? 1.093 2.617 16.349 1.00 74.06 157 LYS A C 1
ATOM 1206 O O . LYS A 1 157 ? 1.110 3.437 17.268 1.00 74.06 157 LYS A O 1
ATOM 1211 N N . MET A 1 158 ? 0.239 2.683 15.325 1.00 69.56 158 MET A N 1
ATOM 1212 C CA . MET A 1 158 ? -0.780 3.720 15.187 1.00 69.56 158 MET A CA 1
ATOM 1213 C C . MET A 1 158 ? -1.654 3.664 16.438 1.00 69.56 158 MET A C 1
ATOM 1215 O O . MET A 1 158 ? -2.413 2.718 16.652 1.00 69.56 158 MET A O 1
ATOM 1219 N N . ALA A 1 159 ? -1.405 4.608 17.347 1.00 53.91 159 ALA A N 1
ATOM 1220 C CA . ALA A 1 159 ? -1.807 4.476 18.732 1.00 53.91 159 ALA A CA 1
ATOM 1221 C C . ALA A 1 159 ? -3.326 4.440 18.797 1.00 53.91 159 ALA A C 1
ATOM 1223 O O . ALA A 1 159 ? -3.956 5.402 18.374 1.00 53.91 159 ALA A O 1
ATOM 1224 N N . ALA A 1 160 ? -3.872 3.340 19.325 1.00 51.41 160 ALA A N 1
ATOM 1225 C CA . ALA A 1 160 ? -5.218 3.211 19.870 1.00 51.41 160 ALA A CA 1
ATOM 1226 C C . ALA A 1 160 ? -6.187 4.321 19.425 1.00 51.41 160 ALA A C 1
ATOM 1228 O O . ALA A 1 160 ? -6.545 5.188 20.225 1.00 51.41 160 ALA A O 1
ATOM 1229 N N . ILE A 1 161 ? -6.563 4.344 18.144 1.00 51.66 161 ILE A N 1
ATOM 1230 C CA . ILE A 1 161 ? -7.474 5.364 17.628 1.00 51.66 161 ILE A CA 1
ATOM 1231 C C . ILE A 1 161 ? -8.814 5.116 18.312 1.00 51.66 161 ILE A C 1
ATOM 1233 O O . ILE A 1 161 ? -9.521 4.164 17.995 1.00 51.66 161 ILE A O 1
ATOM 1237 N N . SER A 1 162 ? -9.087 5.909 19.348 1.00 45.09 162 SER A N 1
ATOM 1238 C CA . SER A 1 162 ? -10.217 5.739 20.254 1.00 45.09 162 SER A CA 1
ATOM 1239 C C . SER A 1 162 ? -11.505 5.603 19.453 1.00 45.09 162 SER A C 1
ATOM 1241 O O . SER A 1 162 ? -12.043 6.576 18.923 1.00 45.09 162 SER A O 1
ATOM 1243 N N . CYS A 1 163 ? -11.989 4.371 19.364 1.00 50.09 163 CYS A N 1
ATOM 1244 C CA . CYS A 1 163 ? -13.358 4.094 18.982 1.00 50.09 163 CYS A CA 1
ATOM 1245 C C . CYS A 1 163 ? -14.193 4.490 20.193 1.00 50.09 163 CYS A C 1
ATOM 1247 O O . CYS A 1 163 ? -13.789 4.231 21.334 1.00 50.09 163 CYS A O 1
ATOM 1249 N N . SER A 1 164 ? -15.323 5.159 19.973 1.00 53.50 164 SER A N 1
ATOM 1250 C CA . SER A 1 164 ? -16.238 5.537 21.051 1.00 53.50 164 SER A CA 1
ATOM 1251 C C . SER A 1 164 ? -16.403 4.369 22.034 1.00 53.50 164 SER A C 1
ATOM 1253 O O . SER A 1 164 ? -16.860 3.309 21.620 1.00 53.50 164 SER A O 1
ATOM 1255 N N . SER A 1 165 ? -16.006 4.577 23.302 1.00 51.25 165 SER A N 1
ATOM 1256 C CA . SER A 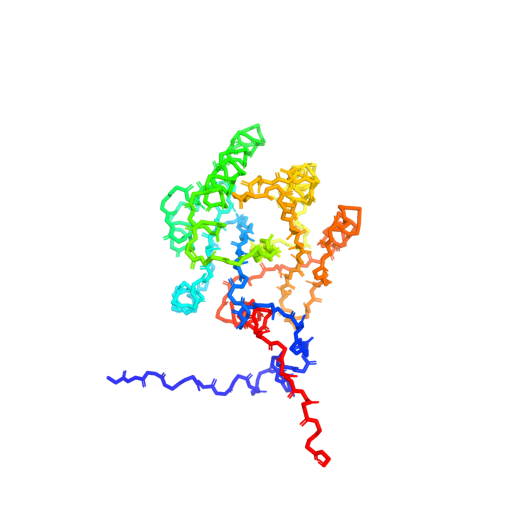1 165 ? -15.976 3.608 24.424 1.00 51.25 165 SER A CA 1
ATOM 1257 C C . SER A 1 165 ? -14.604 3.052 24.880 1.00 51.25 165 SER A C 1
ATOM 1259 O O . SER A 1 165 ? -14.572 2.083 25.640 1.00 51.25 165 SER A O 1
ATOM 1261 N N . GLY A 1 166 ? -13.468 3.663 24.520 1.00 51.44 166 GLY A N 1
ATOM 1262 C CA . GLY A 1 166 ? -12.178 3.362 25.178 1.00 51.44 166 GLY A CA 1
ATOM 1263 C C . GLY A 1 166 ? -11.550 2.015 24.800 1.00 51.44 166 GLY A C 1
ATOM 1264 O O . GLY A 1 166 ? -10.702 1.501 25.529 1.00 51.44 166 GLY A O 1
ATOM 1265 N N . GLN A 1 167 ? -11.958 1.442 23.666 1.00 52.84 167 GLN A N 1
ATOM 1266 C CA . GLN A 1 167 ? -11.319 0.267 23.077 1.00 52.84 167 GLN A CA 1
ATOM 1267 C C . GLN A 1 167 ? -10.113 0.683 22.226 1.00 52.84 167 GLN A C 1
ATOM 1269 O O . GLN A 1 167 ? -10.171 1.667 21.487 1.00 52.84 167 GLN A O 1
ATOM 1274 N N . ILE A 1 168 ? -9.029 -0.087 22.333 1.00 57.03 168 ILE A N 1
ATOM 1275 C CA . ILE A 1 168 ? -7.808 0.081 21.540 1.00 57.03 168 ILE A CA 1
ATOM 1276 C C . ILE A 1 168 ? -7.977 -0.727 20.244 1.00 57.03 168 ILE A C 1
ATOM 1278 O O . ILE A 1 168 ? -8.083 -1.953 20.334 1.00 57.03 168 ILE A O 1
ATOM 1282 N N . PRO A 1 169 ? -8.039 -0.098 19.056 1.00 63.53 169 PRO A N 1
ATOM 1283 C CA . PRO A 1 169 ? -7.995 -0.832 17.798 1.00 63.53 169 PRO A CA 1
ATOM 1284 C C . PRO A 1 169 ? -6.707 -1.648 17.644 1.00 63.53 169 PRO A C 1
ATOM 1286 O O . PRO A 1 169 ? -5.644 -1.205 18.079 1.00 63.53 169 PRO A O 1
ATOM 1289 N N . SER A 1 170 ? -6.794 -2.814 16.993 1.00 74.25 170 SER A N 1
ATOM 1290 C CA . SER A 1 170 ? -5.615 -3.593 16.585 1.00 74.25 170 SER A CA 1
ATOM 1291 C C . SER A 1 170 ? -5.393 -3.459 15.080 1.00 74.25 170 SER A C 1
ATOM 1293 O O . SER A 1 170 ? -6.277 -3.781 14.284 1.00 74.25 170 SER A O 1
ATOM 1295 N N . VAL A 1 171 ? -4.222 -2.958 14.688 1.00 79.81 171 VAL A N 1
ATOM 1296 C CA . VAL A 1 171 ? -3.814 -2.864 13.283 1.00 79.81 171 VAL A CA 1
ATOM 1297 C C . VAL A 1 171 ? -2.861 -4.012 13.000 1.00 79.81 171 VAL A C 1
ATOM 1299 O O . VAL A 1 171 ? -1.814 -4.119 13.631 1.00 79.81 171 VAL A O 1
ATOM 1302 N N . GLN A 1 172 ? -3.220 -4.870 12.052 1.00 85.38 172 GLN A N 1
ATOM 1303 C CA . GLN A 1 172 ? -2.336 -5.921 11.570 1.00 85.38 172 GLN A CA 1
ATOM 1304 C C . GLN A 1 172 ? -1.903 -5.605 10.150 1.00 85.38 172 GLN A C 1
ATOM 1306 O O . GLN A 1 172 ? -2.726 -5.275 9.294 1.00 85.38 172 GLN A O 1
ATOM 1311 N N . VAL A 1 173 ? -0.609 -5.729 9.890 1.00 87.44 173 VAL A N 1
ATOM 1312 C CA . VAL A 1 173 ? -0.022 -5.436 8.589 1.00 87.44 173 VAL A CA 1
ATOM 1313 C C . VAL A 1 173 ? 0.516 -6.725 7.988 1.00 87.44 173 VAL A C 1
ATOM 1315 O O . VAL A 1 173 ? 1.171 -7.510 8.665 1.00 87.44 173 VAL A O 1
ATOM 1318 N N . GLY A 1 174 ? 0.219 -6.955 6.718 1.00 89.44 174 GLY A N 1
ATOM 1319 C CA . GLY A 1 174 ? 0.784 -8.025 5.911 1.00 89.44 174 GLY A CA 1
ATOM 1320 C C . GLY A 1 174 ? 1.556 -7.440 4.737 1.00 89.44 174 GLY A C 1
ATOM 1321 O O . GLY A 1 174 ? 1.317 -6.309 4.308 1.00 89.44 174 GLY A O 1
ATOM 1322 N N . ILE A 1 175 ? 2.463 -8.228 4.174 1.00 89.31 175 ILE A N 1
ATOM 1323 C CA . ILE A 1 175 ? 3.191 -7.868 2.955 1.00 89.31 175 ILE A CA 1
ATOM 1324 C C . ILE A 1 175 ? 2.908 -8.938 1.911 1.00 89.31 175 ILE A C 1
ATOM 1326 O O . ILE A 1 175 ? 2.911 -10.125 2.228 1.00 89.31 175 ILE A O 1
ATOM 1330 N N . LEU A 1 176 ? 2.669 -8.535 0.667 1.00 89.12 176 LEU A N 1
ATOM 1331 C CA . LEU A 1 176 ? 2.578 -9.455 -0.458 1.00 89.12 176 LEU A CA 1
ATOM 1332 C C . LEU A 1 176 ? 3.141 -8.804 -1.722 1.00 89.12 176 LEU A C 1
ATOM 1334 O O . LEU A 1 176 ? 2.636 -7.793 -2.193 1.00 89.12 176 LEU A O 1
ATOM 1338 N N . ALA A 1 177 ? 4.154 -9.422 -2.312 1.00 87.06 177 ALA A N 1
ATOM 1339 C CA . ALA A 1 177 ? 4.689 -9.069 -3.618 1.00 87.06 177 ALA A CA 1
ATOM 1340 C C . ALA A 1 177 ? 4.825 -10.336 -4.468 1.00 87.06 177 ALA A C 1
ATOM 1342 O O . ALA A 1 177 ? 5.155 -11.398 -3.944 1.00 87.06 177 ALA A O 1
ATOM 1343 N N . MET A 1 178 ? 4.582 -10.237 -5.774 1.00 85.38 178 MET A N 1
ATOM 1344 C CA . MET A 1 178 ? 4.778 -11.349 -6.709 1.00 85.38 178 MET A CA 1
ATOM 1345 C C . MET A 1 178 ? 5.887 -10.993 -7.683 1.00 85.38 178 MET A C 1
ATOM 1347 O O . MET A 1 178 ? 5.826 -9.934 -8.311 1.00 85.38 178 MET A O 1
ATOM 1351 N N . ASP A 1 179 ? 6.907 -11.843 -7.776 1.00 84.56 179 ASP A N 1
ATOM 1352 C CA . ASP A 1 179 ? 7.981 -11.639 -8.745 1.00 84.56 179 ASP A CA 1
ATOM 1353 C C . ASP A 1 179 ? 7.582 -12.104 -10.158 1.00 84.56 179 ASP A C 1
ATOM 1355 O O . ASP A 1 179 ? 6.485 -12.610 -10.393 1.00 84.56 179 ASP A O 1
ATOM 1359 N N . SER A 1 180 ? 8.477 -11.923 -11.131 1.00 76.88 180 SER A N 1
ATOM 1360 C CA . SER A 1 180 ? 8.243 -12.340 -12.524 1.00 76.88 180 SER A CA 1
ATOM 1361 C C . SER A 1 180 ? 8.026 -13.847 -12.733 1.00 76.88 180 SER A C 1
ATOM 1363 O O . SER A 1 180 ? 7.409 -14.231 -13.726 1.00 76.88 180 SER A O 1
ATOM 1365 N N . ALA A 1 181 ? 8.493 -14.700 -11.813 1.00 81.81 181 ALA A N 1
ATOM 1366 C CA . ALA A 1 181 ? 8.207 -16.138 -11.813 1.00 81.81 181 ALA A CA 1
ATOM 1367 C C . ALA A 1 181 ? 6.875 -16.456 -11.110 1.00 81.81 181 ALA A C 1
ATOM 1369 O O . ALA A 1 181 ? 6.517 -17.618 -10.927 1.00 81.81 181 ALA A O 1
ATOM 1370 N N . PHE A 1 182 ? 6.139 -15.408 -10.742 1.00 76.25 182 PHE A N 1
ATOM 1371 C CA . PHE A 1 182 ? 4.955 -15.388 -9.908 1.00 76.25 182 PHE A CA 1
ATOM 1372 C C . PHE A 1 182 ? 5.186 -15.762 -8.459 1.00 76.25 182 PHE A C 1
ATOM 1374 O O . PHE A 1 182 ? 4.244 -15.554 -7.716 1.00 76.25 182 PHE A O 1
ATOM 1381 N N . GLU A 1 183 ? 6.383 -16.193 -8.039 1.00 81.19 183 GLU A N 1
ATOM 1382 C CA . GLU A 1 183 ? 6.687 -16.666 -6.68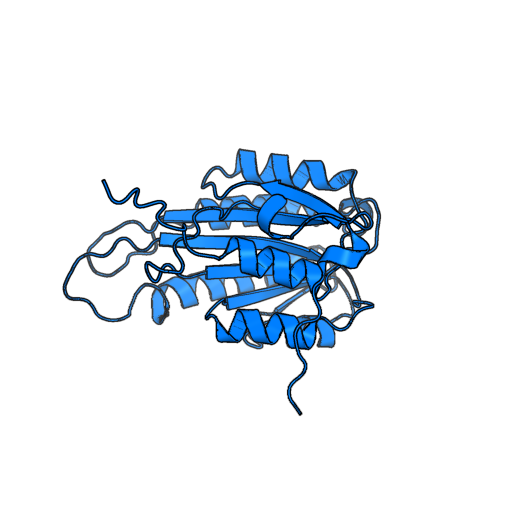3 1.00 81.19 183 GLU A CA 1
ATOM 1383 C C . GLU A 1 183 ? 6.420 -15.573 -5.634 1.00 81.19 183 GLU A C 1
ATOM 1385 O O . GLU A 1 183 ? 6.838 -14.419 -5.811 1.00 81.19 183 GLU A O 1
ATOM 1390 N N . PRO A 1 184 ? 5.736 -15.880 -4.514 1.00 80.38 184 PRO A N 1
ATOM 1391 C CA . PRO A 1 184 ? 5.290 -14.844 -3.609 1.00 80.38 184 PRO A CA 1
ATOM 1392 C C . PRO A 1 184 ? 6.412 -14.494 -2.634 1.00 80.38 184 PRO A C 1
ATOM 1394 O O . PRO A 1 184 ? 7.083 -15.356 -2.061 1.00 80.38 184 PRO A O 1
ATOM 1397 N N . ALA A 1 185 ? 6.624 -13.209 -2.409 1.00 83.25 185 ALA A N 1
ATOM 1398 C CA . ALA A 1 185 ? 7.238 -12.718 -1.191 1.00 83.25 185 ALA A CA 1
ATOM 1399 C C . ALA A 1 185 ? 6.101 -12.255 -0.291 1.00 83.25 185 ALA A C 1
ATOM 1401 O O . ALA A 1 185 ? 5.386 -11.322 -0.651 1.00 83.25 185 ALA A O 1
ATOM 1402 N N . HIS A 1 186 ? 5.880 -12.939 0.827 1.00 83.25 186 HIS A N 1
ATOM 1403 C CA . HIS A 1 186 ? 4.760 -12.617 1.696 1.00 83.25 186 HIS A CA 1
ATOM 1404 C C . HIS A 1 186 ? 5.149 -12.648 3.165 1.00 83.25 186 HIS A C 1
ATOM 1406 O O . HIS A 1 186 ? 6.054 -13.378 3.565 1.00 83.25 186 HIS A O 1
ATOM 1412 N N . LEU A 1 187 ? 4.422 -11.858 3.944 1.00 82.81 187 LEU A N 1
ATOM 1413 C CA . LEU A 1 187 ? 4.398 -11.912 5.394 1.00 82.81 187 LEU A CA 1
ATOM 1414 C C . LEU A 1 187 ? 2.945 -11.997 5.852 1.00 82.81 187 LEU A C 1
ATOM 1416 O O . LEU A 1 187 ? 2.078 -11.296 5.321 1.00 82.81 187 LEU A O 1
ATOM 1420 N N . GLU A 1 188 ? 2.709 -12.859 6.838 1.00 83.94 188 GLU A N 1
ATOM 1421 C CA . GLU A 1 188 ? 1.435 -12.936 7.547 1.00 83.94 188 GLU A CA 1
ATOM 1422 C C . GLU A 1 188 ? 1.090 -11.641 8.284 1.00 83.94 188 GLU A C 1
ATOM 1424 O O . GLU A 1 188 ? 1.961 -10.847 8.622 1.00 83.94 188 GLU A O 1
ATOM 1429 N N . PHE A 1 189 ? -0.208 -11.412 8.490 1.00 85.12 189 PHE A N 1
ATOM 1430 C CA . PHE A 1 189 ? -0.686 -10.243 9.216 1.00 85.12 189 PHE A CA 1
ATOM 1431 C C . PHE A 1 189 ? -0.125 -10.252 10.646 1.00 85.12 189 PHE A C 1
ATOM 1433 O O . PHE A 1 189 ? -0.389 -11.177 11.414 1.00 85.12 189 PHE A O 1
ATOM 1440 N N . THR A 1 190 ? 0.648 -9.225 10.990 1.00 84.94 190 THR A N 1
ATOM 1441 C CA . THR A 1 190 ? 1.323 -9.065 12.285 1.00 84.94 190 THR A CA 1
ATOM 1442 C C . THR A 1 190 ? 1.280 -7.599 12.720 1.00 84.94 190 THR A C 1
ATOM 1444 O O . THR A 1 190 ? 1.169 -6.696 11.888 1.00 84.94 190 THR A O 1
ATOM 1447 N N . ASP A 1 191 ? 1.338 -7.343 14.022 1.00 84.44 191 ASP A N 1
ATOM 1448 C CA . ASP A 1 191 ? 1.537 -6.008 14.601 1.00 84.44 191 ASP A CA 1
ATOM 1449 C C . ASP A 1 191 ? 3.022 -5.735 14.927 1.00 84.44 191 ASP A C 1
ATOM 1451 O O . ASP A 1 191 ? 3.401 -4.627 15.324 1.00 84.44 191 ASP A O 1
ATOM 1455 N N . ASN A 1 192 ? 3.894 -6.724 14.703 1.00 87.50 192 ASN A N 1
ATOM 1456 C CA . ASN A 1 192 ? 5.320 -6.621 14.955 1.00 87.50 192 ASN A CA 1
ATOM 1457 C C . ASN A 1 192 ? 6.038 -5.863 13.824 1.00 87.50 192 ASN A C 1
ATOM 1459 O O . ASN A 1 192 ? 6.288 -6.387 12.736 1.00 87.50 192 ASN A O 1
ATOM 1463 N N . ALA A 1 193 ? 6.415 -4.617 14.111 1.00 85.19 193 ALA A N 1
ATOM 1464 C CA . ALA A 1 193 ? 7.126 -3.746 13.178 1.00 85.19 193 ALA A CA 1
ATOM 1465 C C . ALA A 1 193 ? 8.473 -4.316 12.705 1.00 85.19 193 ALA A C 1
ATOM 1467 O O . ALA A 1 193 ? 8.881 -4.059 11.571 1.00 85.19 193 ALA A O 1
ATOM 1468 N N . ASP A 1 194 ? 9.159 -5.079 13.557 1.0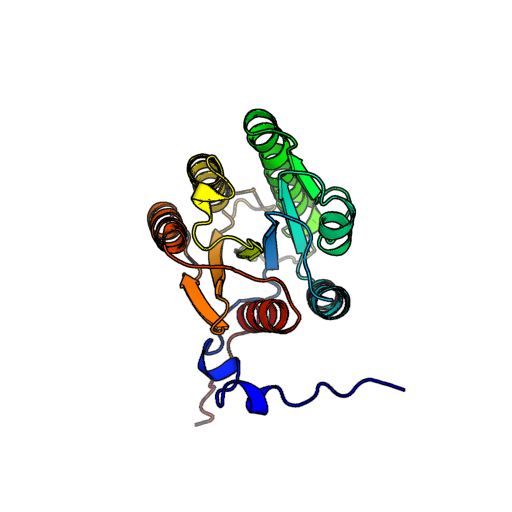0 87.19 194 ASP A N 1
ATOM 1469 C CA . ASP A 1 194 ? 10.472 -5.633 13.237 1.00 87.19 194 ASP A CA 1
ATOM 1470 C C . ASP A 1 194 ? 10.327 -6.808 12.258 1.00 87.19 194 ASP A C 1
ATOM 1472 O O . ASP A 1 194 ? 11.045 -6.866 11.263 1.00 87.19 194 ASP A O 1
ATOM 1476 N N . GLU A 1 195 ? 9.326 -7.677 12.449 1.00 90.00 195 GLU A N 1
ATOM 1477 C CA . GLU A 1 195 ? 8.977 -8.726 11.473 1.00 90.00 195 GLU A CA 1
ATOM 1478 C C . GLU A 1 195 ? 8.594 -8.131 10.113 1.00 90.00 195 GLU A C 1
ATOM 1480 O O . GLU A 1 195 ? 9.028 -8.622 9.067 1.00 90.00 195 GLU A O 1
ATOM 1485 N N . LEU A 1 196 ? 7.821 -7.041 10.123 1.00 88.00 196 LEU A N 1
ATOM 1486 C CA . LEU A 1 196 ? 7.434 -6.310 8.918 1.00 88.00 196 LEU A CA 1
ATOM 1487 C C . LEU A 1 196 ? 8.650 -5.754 8.177 1.00 88.00 196 LEU A C 1
ATOM 1489 O O . LEU A 1 196 ? 8.759 -5.907 6.956 1.00 88.00 196 LEU A O 1
ATOM 1493 N N . PHE A 1 197 ? 9.575 -5.125 8.900 1.00 86.56 197 PHE A N 1
ATOM 1494 C CA . PHE A 1 197 ? 10.776 -4.556 8.303 1.00 86.56 197 PHE A CA 1
ATOM 1495 C C . PHE A 1 197 ? 11.743 -5.628 7.790 1.00 86.56 197 PHE A C 1
ATOM 1497 O O . PHE A 1 197 ? 12.316 -5.457 6.710 1.00 86.56 197 PHE A O 1
ATOM 1504 N N . GLU A 1 198 ? 11.904 -6.740 8.507 1.00 88.50 198 GLU A N 1
ATOM 1505 C CA . GLU A 1 198 ? 12.718 -7.871 8.058 1.00 88.50 198 GLU A CA 1
ATOM 1506 C C . GLU A 1 198 ? 12.143 -8.483 6.779 1.00 88.50 198 GLU A C 1
ATOM 1508 O O . GLU A 1 198 ? 12.852 -8.603 5.776 1.00 88.50 198 GLU A O 1
ATOM 1513 N N . ALA A 1 199 ? 10.837 -8.770 6.751 1.00 88.31 199 ALA A N 1
ATOM 1514 C CA . ALA A 1 199 ? 10.170 -9.296 5.563 1.00 88.31 199 ALA A CA 1
ATOM 1515 C C . ALA A 1 199 ? 10.311 -8.354 4.364 1.00 88.31 199 ALA A C 1
ATOM 1517 O O . ALA A 1 199 ? 10.678 -8.785 3.268 1.00 88.31 199 ALA A O 1
ATOM 1518 N N . PHE A 1 200 ? 10.097 -7.056 4.576 1.00 86.31 200 PHE A N 1
ATOM 1519 C CA . PHE A 1 200 ? 10.315 -6.040 3.557 1.00 86.31 200 PHE A CA 1
ATOM 1520 C C . PHE A 1 200 ? 11.784 -5.981 3.095 1.00 86.31 200 PHE A C 1
ATOM 1522 O O . PHE A 1 200 ? 12.057 -5.876 1.899 1.00 86.31 200 PHE A O 1
ATOM 1529 N N . SER A 1 201 ? 12.749 -6.114 4.007 1.00 85.50 201 SER A N 1
ATOM 1530 C CA . SER A 1 201 ? 14.182 -6.124 3.686 1.00 85.50 201 SER A CA 1
ATOM 1531 C C . SER A 1 201 ? 14.585 -7.316 2.817 1.00 85.50 201 SER A C 1
ATOM 1533 O O . SER A 1 201 ? 15.469 -7.175 1.965 1.00 85.50 201 SER A O 1
ATOM 1535 N N . THR A 1 202 ? 13.903 -8.461 2.940 1.00 87.06 202 THR A N 1
ATOM 1536 C CA . THR A 1 202 ? 14.127 -9.613 2.045 1.00 87.06 202 THR A CA 1
ATOM 1537 C C . THR A 1 202 ? 13.747 -9.329 0.588 1.00 87.06 202 THR A C 1
ATOM 1539 O O . THR A 1 202 ? 14.312 -9.939 -0.324 1.00 87.06 202 THR A O 1
ATOM 1542 N N . LEU A 1 203 ? 12.860 -8.354 0.335 1.00 85.44 203 LEU A N 1
ATOM 1543 C CA . LEU A 1 203 ? 12.478 -7.951 -1.023 1.00 85.44 203 LEU A CA 1
ATOM 1544 C C . LEU A 1 203 ? 13.642 -7.316 -1.792 1.00 85.44 203 LEU A C 1
ATOM 1546 O O . LEU A 1 203 ? 13.611 -7.283 -3.016 1.00 85.44 203 LEU A O 1
ATOM 1550 N N . ARG A 1 204 ? 14.695 -6.850 -1.107 1.00 82.31 204 ARG A N 1
ATOM 1551 C CA . ARG A 1 204 ? 15.870 -6.206 -1.718 1.00 82.31 204 ARG A CA 1
ATOM 1552 C C . ARG A 1 204 ? 16.512 -7.031 -2.828 1.00 82.31 204 ARG A C 1
ATOM 1554 O O . ARG A 1 204 ? 16.977 -6.474 -3.814 1.00 82.31 204 ARG A O 1
ATOM 1561 N N . SER A 1 205 ? 16.618 -8.340 -2.631 1.00 82.00 205 SER A N 1
ATOM 1562 C CA . SER A 1 205 ? 17.281 -9.251 -3.570 1.00 82.00 205 SER A CA 1
ATOM 1563 C C . SER A 1 205 ? 16.301 -9.952 -4.510 1.00 82.00 205 SER A C 1
ATOM 1565 O O . SER A 1 205 ? 16.689 -10.901 -5.189 1.00 82.00 205 SER A O 1
ATOM 1567 N N . ARG A 1 206 ? 15.031 -9.533 -4.513 1.00 83.06 206 ARG A N 1
ATOM 1568 C CA . ARG A 1 206 ? 13.948 -10.118 -5.303 1.00 83.06 206 ARG A CA 1
ATOM 1569 C C . ARG A 1 206 ? 13.301 -9.058 -6.189 1.00 83.06 206 ARG A C 1
ATOM 1571 O O . ARG A 1 206 ? 13.292 -7.874 -5.877 1.00 83.06 206 ARG A O 1
ATOM 1578 N N . GLY A 1 207 ? 12.708 -9.531 -7.275 1.00 81.56 207 GLY A N 1
ATOM 1579 C CA . GLY A 1 207 ? 12.036 -8.708 -8.266 1.00 81.56 207 GLY A CA 1
ATOM 1580 C C . GLY A 1 207 ? 12.418 -9.147 -9.683 1.00 81.56 207 GLY A C 1
ATOM 1581 O O . GLY A 1 207 ? 13.215 -10.075 -9.845 1.00 81.56 207 GLY A O 1
ATOM 1582 N N . PRO A 1 208 ? 11.884 -8.491 -10.719 1.00 85.94 208 PRO A N 1
ATOM 1583 C CA . PRO A 1 208 ? 10.922 -7.392 -10.646 1.00 85.94 208 PRO A CA 1
ATOM 1584 C C . PRO A 1 208 ? 9.580 -7.838 -10.059 1.00 85.94 208 PRO A C 1
ATOM 1586 O O . PRO A 1 208 ? 9.164 -8.979 -10.263 1.00 85.94 208 PRO A O 1
ATOM 1589 N N . PHE A 1 209 ? 8.924 -6.941 -9.326 1.00 86.56 209 PHE A N 1
ATOM 1590 C CA . PHE A 1 209 ? 7.562 -7.119 -8.829 1.00 86.56 209 PHE A CA 1
ATOM 1591 C C . PHE A 1 209 ? 6.605 -6.388 -9.757 1.00 86.56 209 PHE A C 1
ATOM 1593 O O . PHE A 1 209 ? 6.865 -5.241 -10.106 1.00 86.56 209 PHE A O 1
ATOM 1600 N N . VAL A 1 210 ? 5.520 -7.033 -10.175 1.00 79.62 210 VAL A N 1
ATOM 1601 C CA . VAL A 1 210 ? 4.647 -6.469 -11.212 1.00 79.62 210 VAL A CA 1
ATOM 1602 C C . VAL A 1 210 ? 3.211 -6.423 -10.734 1.00 79.62 210 VAL A C 1
ATOM 1604 O O . VAL A 1 210 ? 2.673 -7.412 -10.230 1.00 79.62 210 VAL A O 1
ATOM 1607 N N . LEU A 1 211 ? 2.559 -5.286 -10.945 1.00 81.75 211 LEU A N 1
ATOM 1608 C CA . LEU A 1 211 ? 1.136 -5.133 -10.705 1.00 81.75 211 LEU A CA 1
ATOM 1609 C C . LEU A 1 211 ? 0.321 -5.444 -11.957 1.00 81.75 211 LEU A C 1
ATOM 1611 O O . LEU A 1 211 ? 0.242 -4.654 -12.890 1.00 81.75 211 LEU A O 1
ATOM 1615 N N . ASN A 1 212 ? -0.342 -6.594 -11.940 1.00 79.88 212 ASN A N 1
ATOM 1616 C CA . ASN A 1 212 ? -1.262 -7.022 -12.987 1.00 79.88 212 ASN A CA 1
ATOM 1617 C C . ASN A 1 212 ? -2.486 -7.720 -12.376 1.00 79.88 212 ASN A C 1
ATOM 1619 O O . ASN A 1 212 ? -2.629 -7.822 -11.153 1.00 79.88 212 ASN A O 1
ATOM 1623 N N . GLY A 1 213 ? -3.381 -8.227 -13.227 1.00 80.12 213 GLY A N 1
ATOM 1624 C CA . GLY A 1 213 ? -4.599 -8.912 -12.784 1.00 80.12 213 GLY A CA 1
ATOM 1625 C C . GLY A 1 213 ? -4.358 -10.078 -11.815 1.00 80.12 213 GLY A C 1
ATOM 1626 O O . GLY A 1 213 ? -5.167 -10.288 -10.907 1.00 80.12 213 GLY A O 1
ATOM 1627 N N . ARG A 1 214 ? -3.226 -10.786 -11.926 1.00 80.44 214 ARG A N 1
ATOM 1628 C CA . ARG A 1 214 ? -2.878 -11.887 -11.013 1.00 80.44 214 ARG A CA 1
ATOM 1629 C C . ARG A 1 214 ? -2.450 -11.380 -9.653 1.00 80.44 214 ARG A C 1
ATOM 1631 O O . ARG A 1 214 ? -2.918 -11.898 -8.646 1.00 80.44 214 ARG A O 1
ATOM 1638 N N . THR A 1 215 ? -1.611 -10.350 -9.618 1.00 84.94 215 THR A N 1
ATOM 1639 C CA . THR A 1 215 ? -1.172 -9.702 -8.374 1.00 84.94 215 THR A CA 1
ATOM 1640 C C . THR A 1 215 ? -2.370 -9.168 -7.596 1.00 84.94 215 THR A C 1
ATOM 1642 O O . THR A 1 215 ? -2.525 -9.449 -6.409 1.00 84.94 215 THR A O 1
ATOM 1645 N N . ILE A 1 216 ? -3.308 -8.516 -8.285 1.00 83.19 216 ILE A N 1
ATOM 1646 C CA . ILE A 1 216 ? -4.559 -8.059 -7.672 1.00 83.19 216 ILE A CA 1
ATOM 1647 C C . ILE A 1 216 ? -5.445 -9.229 -7.209 1.00 83.19 216 ILE A C 1
ATOM 1649 O O . ILE A 1 216 ? -6.082 -9.153 -6.153 1.00 83.19 216 ILE A O 1
ATOM 1653 N N . SER A 1 217 ? -5.481 -10.333 -7.955 1.00 82.56 217 SER A N 1
ATOM 1654 C CA . SER A 1 217 ? -6.200 -11.544 -7.539 1.00 82.56 217 SER A CA 1
ATOM 1655 C C . SER A 1 217 ? -5.573 -12.181 -6.295 1.00 82.56 217 SER A C 1
ATOM 1657 O O . SER A 1 217 ? -6.302 -12.639 -5.413 1.00 82.56 217 SER A O 1
ATOM 1659 N N . ALA A 1 218 ? -4.246 -12.144 -6.166 1.00 83.88 218 ALA A N 1
ATOM 1660 C CA . ALA A 1 218 ? -3.530 -12.574 -4.970 1.00 83.88 218 ALA A CA 1
ATOM 1661 C C . ALA A 1 218 ? -3.868 -11.682 -3.762 1.00 83.88 218 ALA A C 1
ATOM 1663 O O . ALA A 1 218 ? -4.249 -12.214 -2.719 1.00 83.88 218 ALA A O 1
ATOM 1664 N N . TYR A 1 219 ? -3.873 -10.350 -3.917 1.00 86.88 219 TYR A N 1
ATOM 1665 C CA . TYR A 1 219 ? -4.345 -9.425 -2.871 1.00 86.88 219 TYR A CA 1
ATOM 1666 C C . TYR A 1 219 ? -5.792 -9.713 -2.470 1.00 86.88 219 TYR A C 1
ATOM 1668 O O . TYR A 1 219 ? -6.124 -9.798 -1.292 1.00 86.88 219 TYR A O 1
ATOM 1676 N N . THR A 1 220 ? -6.659 -9.947 -3.455 1.00 81.00 220 THR A N 1
ATOM 1677 C CA . THR A 1 220 ? -8.066 -10.283 -3.211 1.00 81.00 220 THR A CA 1
ATOM 1678 C C . THR A 1 220 ? -8.206 -11.576 -2.412 1.00 81.00 220 THR A C 1
ATOM 1680 O O . THR A 1 220 ? -9.066 -11.659 -1.543 1.00 81.00 220 THR A O 1
ATOM 1683 N N . ASN A 1 221 ? -7.396 -12.596 -2.709 1.00 80.00 221 ASN A N 1
ATOM 1684 C CA . ASN A 1 221 ? -7.393 -13.848 -1.954 1.00 80.00 221 ASN A CA 1
ATOM 1685 C C . ASN A 1 221 ? -6.863 -13.659 -0.538 1.00 80.00 221 ASN A C 1
ATOM 1687 O O . ASN A 1 221 ? -7.322 -14.349 0.369 1.00 80.00 221 ASN A O 1
ATOM 1691 N N . ARG A 1 222 ? -5.943 -12.713 -0.347 1.00 80.75 222 ARG A N 1
ATOM 1692 C CA . ARG A 1 222 ? -5.407 -12.390 0.967 1.00 80.75 222 ARG A CA 1
ATOM 1693 C C . ARG A 1 222 ? -6.456 -11.793 1.893 1.00 80.75 222 ARG A C 1
ATOM 1695 O O . ARG A 1 222 ? -6.504 -12.155 3.059 1.00 80.75 222 ARG A O 1
ATOM 1702 N N . PHE A 1 223 ? -7.339 -10.977 1.331 1.00 76.88 223 PHE A N 1
ATOM 1703 C CA . PHE A 1 223 ? -8.490 -10.415 2.025 1.00 76.88 223 PHE A CA 1
ATOM 1704 C C . PHE A 1 223 ? -9.712 -11.338 2.065 1.00 76.88 223 PHE A C 1
ATOM 1706 O O . PHE A 1 223 ? -10.785 -10.879 2.425 1.00 76.88 223 PHE A O 1
ATOM 1713 N N . LYS A 1 224 ? -9.630 -12.615 1.660 1.00 69.56 224 LYS A N 1
ATOM 1714 C CA . LYS A 1 224 ? -10.773 -13.533 1.810 1.00 69.56 224 LYS A CA 1
ATOM 1715 C C . LYS A 1 224 ? -10.911 -13.986 3.261 1.00 69.56 224 LYS A C 1
ATOM 1717 O O . LYS A 1 224 ? -9.923 -14.369 3.888 1.00 69.56 224 LYS A O 1
ATOM 1722 N N . GLY A 1 225 ? -12.162 -14.026 3.717 1.00 55.72 225 GLY A N 1
ATOM 1723 C CA . GLY A 1 225 ? -12.557 -14.580 5.003 1.00 55.72 225 GLY A CA 1
ATOM 1724 C C . GLY A 1 225 ? -12.026 -15.987 5.239 1.00 55.72 225 GLY A C 1
ATOM 1725 O O . GLY A 1 225 ? -11.880 -16.784 4.301 1.00 55.72 225 GLY A O 1
ATOM 1726 N N . ARG A 1 226 ? -11.755 -16.313 6.506 1.00 54.56 226 ARG A N 1
ATOM 1727 C CA . ARG A 1 226 ? -11.471 -17.688 6.924 1.00 54.56 226 ARG A CA 1
ATOM 1728 C C . ARG A 1 226 ? -12.631 -18.568 6.452 1.00 54.56 226 ARG A C 1
ATOM 1730 O O . ARG A 1 226 ? -13.763 -18.397 6.891 1.00 54.56 226 ARG A O 1
ATOM 1737 N N . GLN A 1 227 ? -12.369 -19.534 5.571 1.00 43.53 227 GLN A N 1
ATOM 1738 C CA . GLN A 1 227 ? -13.326 -20.621 5.386 1.00 43.53 227 GLN A CA 1
ATOM 1739 C C . GLN A 1 227 ? -13.415 -21.327 6.738 1.00 43.53 227 GLN A C 1
ATOM 1741 O O . GLN A 1 227 ? -12.456 -21.969 7.174 1.00 43.53 227 GLN A O 1
ATOM 17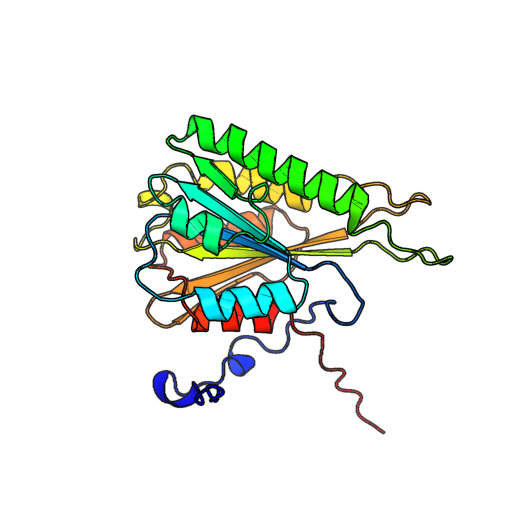46 N N . ASN A 1 228 ? -14.540 -21.156 7.434 1.00 35.50 228 ASN A N 1
ATOM 1747 C CA . ASN A 1 228 ? -14.886 -22.004 8.557 1.00 35.50 228 ASN A CA 1
ATOM 1748 C C . ASN A 1 228 ? -14.946 -23.429 8.011 1.00 35.50 228 ASN A C 1
ATOM 1750 O O . ASN A 1 228 ? -15.970 -23.856 7.480 1.00 35.50 228 ASN A O 1
ATOM 1754 N N . ASN A 1 229 ? -13.863 -24.186 8.177 1.00 35.84 229 ASN A N 1
ATOM 1755 C CA . ASN A 1 229 ? -13.933 -25.637 8.241 1.00 35.84 229 ASN A CA 1
ATOM 1756 C C . ASN A 1 229 ? -14.687 -25.994 9.530 1.00 35.84 229 ASN A C 1
ATOM 1758 O O . ASN A 1 229 ? -14.127 -26.547 10.473 1.00 35.84 229 ASN A O 1
ATOM 1762 N N . ALA A 1 230 ? -15.970 -25.634 9.585 1.00 33.44 230 ALA A N 1
ATOM 1763 C CA . ALA A 1 230 ? -16.919 -26.272 10.460 1.00 33.44 230 ALA A CA 1
ATOM 1764 C C . ALA A 1 230 ? -17.039 -27.697 9.928 1.00 33.44 230 ALA A C 1
ATOM 1766 O O . ALA A 1 230 ? -17.784 -27.975 8.987 1.00 33.44 230 ALA A O 1
ATOM 1767 N N . ILE A 1 231 ? -16.242 -28.594 10.505 1.00 37.03 231 ILE A N 1
ATOM 1768 C CA . ILE A 1 231 ? -16.564 -30.011 10.497 1.00 37.03 231 ILE A CA 1
ATOM 1769 C C . ILE A 1 231 ? -17.965 -30.080 11.108 1.00 37.03 231 ILE A C 1
ATOM 1771 O O . ILE A 1 231 ? -18.134 -29.872 12.307 1.00 37.03 231 ILE A O 1
ATOM 1775 N N . LYS A 1 232 ? -18.984 -30.279 10.267 1.00 37.12 232 LYS A N 1
ATOM 1776 C CA . LYS A 1 232 ? -20.272 -30.777 10.739 1.00 37.12 232 LYS A CA 1
ATOM 1777 C C . LYS A 1 232 ? -19.993 -32.183 11.261 1.00 37.12 232 LYS A C 1
ATOM 1779 O O . LYS A 1 232 ? -19.806 -33.094 10.457 1.00 37.12 232 LYS A O 1
ATOM 1784 N N . VAL A 1 233 ? -19.860 -32.298 12.580 1.00 38.19 233 VAL A N 1
ATOM 1785 C CA . VAL A 1 233 ? -19.993 -33.566 13.304 1.00 38.19 233 VAL A CA 1
ATOM 1786 C C . VAL A 1 233 ? -21.477 -33.806 13.532 1.00 38.19 233 VAL A C 1
ATOM 1788 O O . VAL A 1 233 ? -22.165 -32.825 13.898 1.00 38.19 233 VAL A O 1
#

Radius of gyration: 17.51 Å; chains: 1; bounding box: 43×48×48 Å

Sequence (233 aa):
GGFRYQDETHLTGRKPSEWFPAAGSRIDENVPQILIVVNGGKSADDFKTAVLGLKNKRVRVYAVGVGNNESELQNLASEPTMVARASTVLELSENVEQILDTLEDEVRGNLCIKQQETPTTCNIEVLVGFDVSAQNIFSAQPNLQSKMNSILQRISKMAAISCSSGQIPSVQVGILAMDSAFEPAHLEFTDNADELFEAFSTLRSRGPFVLNGRTISAYTNRFKGRQNNAIKV